Protein AF-0000000085161634 (afdb_homodimer)

InterPro domains:
  IPR000086 NUDIX hydrolase domain [PF00293] (54-162)
  IPR000086 NUDIX hydrolase domain [PS51462] (45-176)
  IPR015797 NUDIX hydrolase-like domain superfamily [SSF55811] (9-183)
  IPR020084 NUDIX hydrolase, conserved site [PS00893] (83-104)

Radius of gyration: 20.68 Å; Cα contacts (8 Å, |Δi|>4): 948; chains: 2; bounding box: 49×58×46 Å

Sequence (376 aa):
MDKASNSNWYEKSRKRLFECSMFSVFEAERYTNKNNPGTFYLIDAPDWAGVIPVVNTPEGRKFVMIEQYRHGTGRRSIEFPGGIIDAGEDPVLAISRELLEETGYAAEMIIPLGSLSPNPAMMTNHFHAFVAEDCHLVQEPHLDEHEDIQVLLVPEDEAINLVGGEEMGHALMTAALFLYSRYLGRCLMDKASNSNWYEKSRKRLFECSMFSVFEAERYTNKNNPGTFYLIDAPDWAGVIPVVNTPEGRKFVMIEQYRHGTGRRSIEFPGGIIDAGEDPVLAISRELLEETGYAAEMIIPLGSLSPNPAMMTNHFHAFVAEDCHLVQEPHLDEHEDIQVLLVPEDEAINLVGGEEMGHALMTAALFLYSRYLGRCL

pLDDT: mean 92.39, std 12.22, range [24.44, 98.88]

Nearest PDB structures (foldseek):
  2yvm-assembly1_A  TM=8.859E-01  e=7.530E-17  Thermus thermophilus HB8
  5c7q-assembly1_B  TM=8.809E-01  e=2.628E-16  Bdellovibrio bacteriovorus HD100
  5c8l-assembly1_B  TM=8.830E-01  e=6.162E-16  Bdellovibrio bacteriovorus HD100
  8wv3-assembly1_A  TM=8.725E-01  e=6.331E-15  Bacillus methanolicus
  1vhz-assembly1_B  TM=8.451E-01  e=5.805E-14  Escherichia coli

Structure (mmCIF, N/CA/C/O backbone):
data_AF-0000000085161634-model_v1
#
loop_
_entity.id
_entity.type
_entity.pdbx_description
1 polymer 'GDP-mannose pyrophosphatase'
#
loop_
_atom_site.group_PDB
_atom_site.id
_atom_site.type_symbol
_atom_site.label_atom_id
_atom_site.label_alt_id
_atom_site.label_comp_id
_atom_site.label_asym_id
_atom_site.label_entity_id
_atom_site.label_seq_id
_atom_site.pdbx_PDB_ins_code
_atom_site.Cartn_x
_atom_site.Cartn_y
_atom_site.Cartn_z
_atom_site.occupancy
_atom_site.B_iso_or_equiv
_atom_site.auth_seq_id
_atom_site.auth_comp_id
_atom_site.auth_asym_id
_atom_site.auth_atom_id
_atom_site.pdbx_PDB_model_num
ATOM 1 N N . MET A 1 1 ? 2.441 22.969 -25 1 24.44 1 MET A N 1
ATOM 2 C CA . MET A 1 1 ? 3.012 23 -23.656 1 24.44 1 MET A CA 1
ATOM 3 C C . MET A 1 1 ? 2.289 22.016 -22.734 1 24.44 1 MET A C 1
ATOM 5 O O . MET A 1 1 ? 1.068 22.094 -22.594 1 24.44 1 MET A O 1
ATOM 9 N N . ASP A 1 2 ? 2.725 20.688 -22.484 1 28.84 2 ASP A N 1
ATOM 10 C CA . ASP A 1 2 ? 2.053 19.5 -21.969 1 28.84 2 ASP A CA 1
ATOM 11 C C . ASP A 1 2 ? 1.369 19.797 -20.625 1 28.84 2 ASP A C 1
ATOM 13 O O . ASP A 1 2 ? 1.995 20.312 -19.703 1 28.84 2 ASP A O 1
ATOM 17 N N . LYS A 1 3 ? 0.117 19.938 -20.484 1 32.31 3 LYS A N 1
ATOM 18 C CA . LYS A 1 3 ? -0.75 20.328 -19.375 1 32.31 3 LYS A CA 1
ATOM 19 C C . LYS A 1 3 ? -0.387 19.562 -18.109 1 32.31 3 LYS A C 1
ATOM 21 O O . LYS A 1 3 ? -1.162 19.547 -17.141 1 32.31 3 LYS A O 1
ATOM 26 N N . ALA A 1 4 ? 0.322 18.469 -18.156 1 38.91 4 ALA A N 1
ATOM 27 C CA . ALA A 1 4 ? 0.669 17.469 -17.141 1 38.91 4 ALA A CA 1
ATOM 28 C C . ALA A 1 4 ? 1.195 18.141 -15.875 1 38.91 4 ALA A C 1
ATOM 30 O O . ALA A 1 4 ? 0.892 17.719 -14.766 1 38.91 4 ALA A O 1
ATOM 31 N N . SER A 1 5 ? 2.549 18.766 -15.805 1 45.28 5 SER A N 1
ATOM 32 C CA . SER A 1 5 ? 3.383 19.156 -14.672 1 45.28 5 SER A CA 1
ATOM 33 C C . SER A 1 5 ? 2.793 20.359 -13.945 1 45.28 5 SER A C 1
ATOM 35 O O . SER A 1 5 ? 3.389 21.438 -13.938 1 45.28 5 SER A O 1
ATOM 37 N N . ASN A 1 6 ? 1.719 20.531 -13.891 1 49.47 6 ASN A N 1
ATOM 38 C CA . ASN A 1 6 ? 1.412 21.75 -13.133 1 49.47 6 ASN A CA 1
ATOM 39 C C . ASN A 1 6 ? 2.146 21.766 -11.797 1 49.47 6 ASN A C 1
ATOM 41 O O . ASN A 1 6 ? 1.653 22.344 -10.82 1 49.47 6 ASN A O 1
ATOM 45 N N . SER A 1 7 ? 2.848 20.641 -11.43 1 61.38 7 SER A N 1
ATOM 46 C CA . SER A 1 7 ? 3.613 20.812 -10.203 1 61.38 7 SER A CA 1
ATOM 47 C C . SER A 1 7 ? 4.699 21.875 -10.367 1 61.38 7 SER A C 1
ATOM 49 O O . SER A 1 7 ? 5.281 22.016 -11.445 1 61.38 7 SER A O 1
ATOM 51 N N . ASN A 1 8 ? 4.695 22.812 -9.57 1 80.25 8 ASN A N 1
ATOM 52 C CA . ASN A 1 8 ? 5.691 23.875 -9.508 1 80.25 8 ASN A CA 1
ATOM 53 C C . ASN A 1 8 ? 7.082 23.328 -9.195 1 80.25 8 ASN A C 1
ATOM 55 O O . ASN A 1 8 ? 7.969 24.078 -8.789 1 80.25 8 ASN A O 1
ATOM 59 N N . TRP A 1 9 ? 7.242 21.859 -9.336 1 89.75 9 TRP A N 1
ATOM 60 C CA . TRP A 1 9 ? 8.555 21.297 -9.047 1 89.75 9 TRP A CA 1
ATOM 61 C C . TRP A 1 9 ? 9.289 20.938 -10.336 1 89.75 9 TRP A C 1
ATOM 63 O O . TRP A 1 9 ? 8.688 20.422 -11.273 1 89.75 9 TRP A O 1
ATOM 73 N N . TYR A 1 10 ? 10.594 21.125 -10.375 1 92.19 10 TYR A N 1
ATOM 74 C CA . TYR A 1 10 ? 11.484 20.797 -11.484 1 92.19 10 TYR A CA 1
ATOM 75 C C . TYR A 1 10 ? 12.648 19.938 -11.016 1 92.19 10 TYR A C 1
ATOM 77 O O . TYR A 1 10 ? 13.211 20.172 -9.945 1 92.19 10 TYR A O 1
ATOM 85 N N . GLU A 1 11 ? 13.016 18.938 -11.828 1 95.31 11 GLU A N 1
ATOM 86 C CA . GLU A 1 11 ? 14.133 18.062 -11.469 1 95.31 11 GLU A CA 1
ATOM 87 C C . GLU A 1 11 ? 15.445 18.578 -12.055 1 95.31 11 GLU A C 1
ATOM 89 O O . GLU A 1 11 ? 15.555 18.766 -13.266 1 95.31 11 GLU A O 1
ATOM 94 N N . LYS A 1 12 ? 16.391 18.828 -11.234 1 95.81 12 LYS A N 1
ATOM 95 C CA . LYS A 1 12 ? 17.719 19.281 -11.648 1 95.81 12 LYS A CA 1
ATOM 96 C C . LYS A 1 12 ? 18.609 18.109 -12.047 1 95.81 12 LYS A C 1
ATOM 98 O O . LYS A 1 12 ? 19.312 18.188 -13.055 1 95.81 12 LYS A O 1
ATOM 103 N N . SER A 1 13 ? 18.625 17.078 -11.211 1 96.94 13 SER A N 1
ATOM 104 C CA . SER A 1 13 ? 19.438 15.906 -11.461 1 96.94 13 SER A CA 1
ATOM 105 C C . SER A 1 13 ? 18.859 14.672 -10.773 1 96.94 13 SER A C 1
ATOM 107 O O . SER A 1 13 ? 18.047 14.789 -9.867 1 96.94 13 SER A O 1
ATOM 109 N N . ARG A 1 14 ? 19.234 13.539 -11.297 1 97.12 14 ARG A N 1
ATOM 110 C CA . ARG A 1 14 ? 18.891 12.242 -10.719 1 97.12 14 ARG A CA 1
ATOM 111 C C . ARG A 1 14 ? 20.062 11.266 -10.844 1 97.12 14 ARG A C 1
ATOM 113 O O . ARG A 1 14 ? 20.672 11.156 -11.906 1 97.12 14 ARG A O 1
ATOM 120 N N . LYS A 1 15 ? 20.359 10.602 -9.742 1 97.88 15 LYS A N 1
ATOM 121 C CA . LYS A 1 15 ? 21.438 9.625 -9.75 1 97.88 15 LYS A CA 1
ATOM 122 C C . LYS A 1 15 ? 21 8.312 -9.094 1 97.88 15 LYS A C 1
ATOM 124 O O . LYS A 1 15 ? 20.312 8.328 -8.078 1 97.88 15 LYS A O 1
ATOM 129 N N . ARG A 1 16 ? 21.359 7.188 -9.703 1 98.38 16 ARG A N 1
ATOM 130 C CA . ARG A 1 16 ? 21.078 5.887 -9.102 1 98.38 16 ARG A CA 1
ATOM 131 C C . ARG A 1 16 ? 22.016 5.598 -7.945 1 98.38 16 ARG A C 1
ATOM 133 O O . ARG A 1 16 ? 23.234 5.645 -8.102 1 98.38 16 ARG A O 1
ATOM 140 N N . LEU A 1 17 ? 21.5 5.258 -6.746 1 97.94 17 LEU A N 1
ATOM 141 C CA . LEU A 1 17 ? 22.312 5.016 -5.551 1 97.94 17 LEU A CA 1
ATOM 142 C C . LEU A 1 17 ? 22.469 3.518 -5.305 1 97.94 17 LEU A C 1
ATOM 144 O O . LEU A 1 17 ? 23.453 3.09 -4.691 1 97.94 17 LEU A O 1
ATOM 148 N N . PHE A 1 18 ? 21.453 2.764 -5.746 1 97.62 18 PHE A N 1
ATOM 149 C CA . PHE A 1 18 ? 21.406 1.333 -5.469 1 97.62 18 PHE A CA 1
ATOM 150 C C . PHE A 1 18 ? 20.516 0.616 -6.48 1 97.62 18 PHE A C 1
ATOM 152 O O . PHE A 1 18 ? 19.578 1.207 -7.016 1 97.62 18 PHE A O 1
ATOM 159 N N . GLU A 1 19 ? 20.906 -0.677 -6.793 1 97.56 19 GLU A N 1
ATOM 160 C CA . GLU A 1 19 ? 20.078 -1.503 -7.656 1 97.56 19 GLU A CA 1
ATOM 161 C C . GLU A 1 19 ? 20.125 -2.969 -7.238 1 97.56 19 GLU A C 1
ATOM 163 O O . GLU A 1 19 ? 21.188 -3.484 -6.895 1 97.56 19 GLU A O 1
ATOM 168 N N . CYS A 1 20 ? 19.031 -3.582 -7.184 1 96.44 20 CYS A N 1
ATOM 169 C CA . CYS A 1 20 ? 18.906 -5.027 -7.02 1 96.44 20 CYS A CA 1
ATOM 170 C C . CYS A 1 20 ? 17.875 -5.598 -7.977 1 96.44 20 CYS A C 1
ATOM 172 O O . CYS A 1 20 ? 17.391 -4.891 -8.867 1 96.44 20 CYS A O 1
ATOM 174 N N . SER A 1 21 ? 17.578 -6.93 -7.809 1 93.88 21 SER A N 1
ATOM 175 C CA . SER A 1 21 ? 16.688 -7.602 -8.75 1 93.88 21 SER A CA 1
ATOM 176 C C . SER A 1 21 ? 15.258 -7.105 -8.602 1 93.88 21 SER A C 1
ATOM 178 O O . SER A 1 21 ? 14.461 -7.215 -9.531 1 93.88 21 SER A O 1
ATOM 180 N N . MET A 1 22 ? 14.891 -6.406 -7.523 1 96.31 22 MET A N 1
ATOM 181 C CA . MET A 1 22 ? 13.5 -6.09 -7.223 1 96.31 22 MET A CA 1
ATOM 182 C C . MET A 1 22 ? 13.211 -4.613 -7.473 1 96.31 22 MET A C 1
ATOM 184 O O . MET A 1 22 ? 12.086 -4.242 -7.793 1 96.31 22 MET A O 1
ATOM 188 N N . PHE A 1 23 ? 14.297 -3.766 -7.234 1 98.19 23 PHE A N 1
ATOM 189 C CA . PHE A 1 23 ? 14.086 -2.328 -7.348 1 98.19 23 PHE A CA 1
ATOM 190 C C . PHE A 1 23 ? 15.414 -1.586 -7.422 1 98.19 23 PHE A C 1
ATOM 192 O O . PHE A 1 23 ? 16.469 -2.176 -7.207 1 98.19 23 PHE A O 1
ATOM 199 N N . SER A 1 24 ? 15.312 -0.311 -7.773 1 98.62 24 SER A N 1
ATOM 200 C CA . SER A 1 24 ? 16.422 0.634 -7.73 1 98.62 24 SER A CA 1
ATOM 201 C C . SER A 1 24 ? 16.094 1.838 -6.855 1 98.62 24 SER A C 1
ATOM 203 O O . SER A 1 24 ? 14.922 2.203 -6.711 1 98.62 24 SER A O 1
ATOM 205 N N . VAL A 1 25 ? 17.125 2.389 -6.289 1 98.69 25 VAL A N 1
ATOM 206 C CA . VAL A 1 25 ? 16.969 3.605 -5.5 1 98.69 25 VAL A CA 1
ATOM 207 C C . VAL A 1 25 ? 17.688 4.766 -6.195 1 98.69 25 VAL A C 1
ATOM 209 O O . VAL A 1 25 ? 18.844 4.641 -6.594 1 98.69 25 VAL A O 1
ATOM 212 N N . PHE A 1 26 ? 16.953 5.852 -6.324 1 98.62 26 PHE A N 1
ATOM 213 C CA . PHE A 1 26 ? 17.516 7.059 -6.93 1 98.62 26 PHE A CA 1
ATOM 214 C C . PHE A 1 26 ? 17.484 8.219 -5.941 1 98.62 26 PHE A C 1
ATOM 216 O O . PHE A 1 26 ? 16.625 8.273 -5.062 1 98.62 26 PHE A O 1
ATOM 223 N N . GLU A 1 27 ? 18.406 9.086 -6.07 1 98.25 27 GLU A N 1
ATOM 224 C CA . GLU A 1 27 ? 18.391 10.414 -5.465 1 98.25 27 GLU A CA 1
ATOM 225 C C . GLU A 1 27 ? 18.094 11.492 -6.504 1 98.25 27 GLU A C 1
ATOM 227 O O . GLU A 1 27 ? 18.797 11.586 -7.516 1 98.25 27 GLU A O 1
ATOM 232 N N . ALA A 1 28 ? 17.109 12.203 -6.25 1 97.44 28 ALA A N 1
ATOM 233 C CA . ALA A 1 28 ? 16.719 13.281 -7.156 1 97.44 28 ALA A CA 1
ATOM 234 C C . ALA A 1 28 ? 16.859 14.641 -6.492 1 97.44 28 ALA A C 1
ATOM 236 O O . ALA A 1 28 ? 16.406 14.844 -5.359 1 97.44 28 ALA A O 1
ATOM 237 N N . GLU A 1 29 ? 17.547 15.523 -7.16 1 97.19 29 GLU A N 1
ATOM 238 C CA . GLU A 1 29 ? 17.562 16.922 -6.77 1 97.19 29 GLU A CA 1
ATOM 239 C C . GLU A 1 29 ? 16.484 17.719 -7.508 1 97.19 29 GLU A C 1
ATOM 241 O O . GLU A 1 29 ? 16.484 17.766 -8.742 1 97.19 29 GLU A O 1
ATOM 246 N N . ARG A 1 30 ? 15.562 18.297 -6.684 1 95.12 30 ARG A N 1
ATOM 247 C CA . ARG A 1 30 ? 14.453 19.031 -7.289 1 95.12 30 ARG A CA 1
ATOM 248 C C . ARG A 1 30 ? 14.297 20.406 -6.664 1 95.12 30 ARG A C 1
ATOM 250 O O . ARG A 1 30 ? 14.859 20.688 -5.598 1 95.12 30 ARG A O 1
ATOM 257 N N . TYR A 1 31 ? 13.656 21.297 -7.449 1 93.12 31 TYR A N 1
ATOM 258 C CA . TYR A 1 31 ? 13.438 22.656 -6.961 1 93.12 31 TYR A CA 1
ATOM 259 C C . TYR A 1 31 ? 12.125 23.219 -7.48 1 93.12 31 TYR A C 1
ATOM 261 O O . TYR A 1 31 ? 11.531 22.672 -8.414 1 93.12 31 TYR A O 1
ATOM 269 N N . THR A 1 32 ? 11.648 24.266 -6.766 1 90.5 32 THR A N 1
ATOM 270 C CA . THR A 1 32 ? 10.43 24.953 -7.195 1 90.5 32 THR A CA 1
ATOM 271 C C . THR A 1 32 ? 10.766 26.266 -7.91 1 90.5 32 THR A C 1
ATOM 273 O O . THR A 1 32 ? 11.938 26.625 -8.023 1 90.5 32 THR A O 1
ATOM 276 N N . ASN A 1 33 ? 9.711 26.875 -8.461 1 85.12 33 ASN A N 1
ATOM 277 C CA . ASN A 1 33 ? 9.898 28.172 -9.094 1 85.12 33 ASN A CA 1
ATOM 278 C C . ASN A 1 33 ? 10.477 29.188 -8.125 1 85.12 33 ASN A C 1
ATOM 280 O O . ASN A 1 33 ? 11.094 30.172 -8.539 1 85.12 33 ASN A O 1
ATOM 284 N N . LYS A 1 34 ? 10.352 28.906 -6.84 1 82.94 34 LYS A N 1
ATOM 285 C CA . LYS A 1 34 ? 10.906 29.797 -5.816 1 82.94 34 LYS A CA 1
ATOM 286 C C . LYS A 1 34 ? 12.328 29.375 -5.441 1 82.94 34 LYS A C 1
ATOM 288 O O . LYS A 1 34 ? 12.883 29.859 -4.453 1 82.94 34 LYS A O 1
ATOM 293 N N . ASN A 1 35 ? 12.867 28.547 -6.219 1 80.25 35 ASN A N 1
ATOM 294 C CA . ASN A 1 35 ? 14.219 28.031 -6.016 1 80.25 35 ASN A CA 1
ATOM 295 C C . ASN A 1 35 ? 14.391 27.438 -4.617 1 80.25 35 ASN A C 1
ATOM 297 O O . ASN A 1 35 ? 15.32 27.812 -3.896 1 80.25 35 ASN A O 1
ATOM 301 N N . ASN A 1 36 ? 13.578 26.609 -4.164 1 85 36 ASN A N 1
ATOM 302 C CA . ASN A 1 36 ? 13.617 25.828 -2.934 1 85 36 ASN A CA 1
ATOM 303 C C . ASN A 1 36 ? 14.102 24.406 -3.191 1 85 36 ASN A C 1
ATOM 305 O O . ASN A 1 36 ? 13.297 23.484 -3.295 1 85 36 ASN A O 1
ATOM 309 N N . PRO A 1 37 ? 15.469 24.344 -3.227 1 89.94 37 PRO A N 1
ATOM 310 C CA . PRO A 1 37 ? 16 23.016 -3.586 1 89.94 37 PRO A CA 1
ATOM 311 C C . PRO A 1 37 ? 15.766 21.969 -2.502 1 89.94 37 PRO A C 1
ATOM 313 O O . PRO A 1 37 ? 15.672 22.312 -1.319 1 89.94 37 PRO A O 1
ATOM 316 N N . GLY A 1 38 ? 15.562 20.719 -2.975 1 93.38 38 GLY A N 1
ATOM 317 C CA . GLY A 1 38 ? 15.438 19.578 -2.082 1 93.38 38 GLY A CA 1
ATOM 318 C C . GLY A 1 38 ? 15.977 18.281 -2.684 1 93.38 38 GLY A C 1
ATOM 319 O O . GLY A 1 38 ? 16.094 18.172 -3.904 1 93.38 38 GLY A O 1
ATOM 320 N N . THR A 1 39 ? 16.453 17.438 -1.747 1 96.06 39 THR A N 1
ATOM 321 C CA . THR A 1 39 ? 16.875 16.094 -2.129 1 96.06 39 THR A CA 1
ATOM 322 C C . THR A 1 39 ? 15.789 15.078 -1.787 1 96.06 39 THR A C 1
ATOM 324 O O . THR A 1 39 ? 15.289 15.039 -0.661 1 96.06 39 THR A O 1
ATOM 327 N N . PHE A 1 40 ? 15.461 14.305 -2.844 1 96.62 40 PHE A N 1
ATOM 328 C CA . PHE A 1 40 ? 14.406 13.312 -2.658 1 96.62 40 PHE A CA 1
ATOM 329 C C . PHE A 1 40 ? 14.883 11.938 -3.092 1 96.62 40 PHE A C 1
ATOM 331 O O . PHE A 1 40 ? 15.656 11.812 -4.043 1 96.62 40 PHE A O 1
ATOM 338 N N . TYR A 1 41 ? 14.453 10.938 -2.352 1 98.19 41 TYR A N 1
ATOM 339 C CA . TYR A 1 41 ? 14.812 9.555 -2.652 1 98.19 41 TYR A CA 1
ATOM 340 C C . TYR A 1 41 ? 13.633 8.805 -3.252 1 98.19 41 TYR A C 1
ATOM 342 O O . TYR A 1 41 ? 12.523 8.852 -2.717 1 98.19 41 TYR A O 1
ATOM 350 N N . LEU A 1 42 ? 13.867 8.188 -4.367 1 98.44 42 LEU A N 1
ATOM 351 C CA . LEU A 1 42 ? 12.844 7.477 -5.121 1 98.44 42 LEU A CA 1
ATOM 352 C C . LEU A 1 42 ? 13.164 5.984 -5.195 1 98.44 42 LEU A C 1
ATOM 354 O O . LEU A 1 42 ? 14.328 5.602 -5.359 1 98.44 42 LEU A O 1
ATOM 358 N N . ILE A 1 43 ? 12.172 5.211 -5.039 1 98.69 43 ILE A N 1
ATOM 359 C CA . ILE A 1 43 ? 12.258 3.779 -5.301 1 98.69 43 ILE A CA 1
ATOM 360 C C . ILE A 1 43 ? 11.57 3.453 -6.625 1 98.69 43 ILE A C 1
ATOM 362 O O . ILE A 1 43 ? 10.367 3.688 -6.781 1 98.69 43 ILE A O 1
ATOM 366 N N . ASP A 1 44 ? 12.344 2.957 -7.527 1 98.44 44 ASP A N 1
ATOM 367 C CA . ASP A 1 44 ? 11.836 2.543 -8.828 1 98.44 44 ASP A CA 1
ATOM 368 C C . ASP A 1 44 ? 11.727 1.021 -8.922 1 98.44 44 ASP A C 1
ATOM 370 O O . ASP A 1 44 ? 12.719 0.313 -8.719 1 98.44 44 ASP A O 1
ATOM 374 N N . ALA A 1 45 ? 10.609 0.518 -9.148 1 98.31 45 ALA A N 1
ATOM 375 C CA . ALA A 1 45 ? 10.305 -0.905 -9.273 1 98.31 45 ALA A CA 1
ATOM 376 C C . ALA A 1 45 ? 9.43 -1.171 -10.492 1 98.31 45 ALA A C 1
ATOM 378 O O . ALA A 1 45 ? 8.789 -0.256 -11.023 1 98.31 45 ALA A O 1
ATOM 379 N N . PRO A 1 46 ? 9.453 -2.469 -11 1 98.06 46 PRO A N 1
ATOM 380 C CA . PRO A 1 46 ? 8.445 -2.795 -12.016 1 98.06 46 PRO A CA 1
ATOM 381 C C . PRO A 1 46 ? 7.02 -2.65 -11.492 1 98.06 46 PRO A C 1
ATOM 383 O O . PRO A 1 46 ? 6.797 -2.674 -10.281 1 98.06 46 PRO A O 1
ATOM 386 N N . ASP A 1 47 ? 6.129 -2.459 -12.445 1 98.31 47 ASP A N 1
ATOM 387 C CA . ASP A 1 47 ? 4.73 -2.449 -12.023 1 98.31 47 ASP A CA 1
ATOM 388 C C . ASP A 1 47 ? 4.316 -3.803 -11.453 1 98.31 47 ASP A C 1
ATOM 390 O O . ASP A 1 47 ? 4.816 -4.844 -11.883 1 98.31 47 ASP A O 1
ATOM 394 N N . TRP A 1 48 ? 3.467 -3.74 -10.453 1 98.38 48 TRP A N 1
ATOM 395 C CA . TRP A 1 48 ? 2.893 -4.918 -9.812 1 98.38 48 TRP A CA 1
ATOM 396 C C . TRP A 1 48 ? 1.423 -5.078 -10.18 1 98.38 48 TRP A C 1
ATOM 398 O O . TRP A 1 48 ? 0.746 -4.098 -10.5 1 98.38 48 TRP A O 1
ATOM 408 N N . ALA A 1 49 ? 0.966 -6.266 -10.117 1 98.44 49 ALA A N 1
ATOM 409 C CA . ALA A 1 49 ? -0.447 -6.543 -10.367 1 98.44 49 ALA A CA 1
ATOM 410 C C . ALA A 1 49 ? -0.99 -7.555 -9.359 1 98.44 49 ALA A C 1
ATOM 412 O O . ALA A 1 49 ? -0.255 -8.422 -8.883 1 98.44 49 ALA A O 1
ATOM 413 N N . GLY A 1 50 ? -2.191 -7.391 -8.969 1 98.5 50 GLY A N 1
ATOM 414 C CA . GLY A 1 50 ? -2.961 -8.336 -8.172 1 98.5 50 GLY A CA 1
ATOM 415 C C . GLY A 1 50 ? -4.359 -8.57 -8.711 1 98.5 50 GLY A C 1
ATOM 416 O O . GLY A 1 50 ? -4.926 -7.703 -9.383 1 98.5 50 GLY A O 1
ATOM 417 N N . VAL A 1 51 ? -4.914 -9.75 -8.438 1 98.88 51 VAL A N 1
ATOM 418 C CA . VAL A 1 51 ? -6.23 -10.07 -8.969 1 98.88 51 VAL A CA 1
ATOM 419 C C . VAL A 1 51 ? -7.07 -10.773 -7.906 1 98.88 51 VAL A C 1
ATOM 421 O O . VAL A 1 51 ? -6.551 -11.594 -7.145 1 98.88 51 VAL A O 1
ATOM 424 N N . ILE A 1 52 ? -8.281 -10.383 -7.836 1 98.69 52 ILE A N 1
ATOM 425 C CA . ILE A 1 52 ? -9.266 -11.094 -7.027 1 98.69 52 ILE A CA 1
ATOM 426 C C . ILE A 1 52 ? -10.008 -12.117 -7.891 1 98.69 52 ILE A C 1
ATOM 428 O O . ILE A 1 52 ? -10.93 -11.766 -8.625 1 98.69 52 ILE A O 1
ATOM 432 N N . PRO A 1 53 ? -9.57 -13.32 -7.809 1 98.88 53 PRO A N 1
ATOM 433 C CA . PRO A 1 53 ? -10.227 -14.367 -8.594 1 98.88 53 PRO A CA 1
ATOM 434 C C . PRO A 1 53 ? -11.508 -14.883 -7.938 1 98.88 53 PRO A C 1
ATOM 436 O O . PRO A 1 53 ? -11.492 -15.305 -6.777 1 98.88 53 PRO A O 1
ATOM 439 N N . VAL A 1 54 ? -12.555 -14.961 -8.68 1 98.62 54 VAL A N 1
ATOM 440 C CA . VAL A 1 54 ? -13.867 -15.328 -8.148 1 98.62 54 VAL A CA 1
ATOM 441 C C . VAL A 1 54 ? -14.32 -16.641 -8.766 1 98.62 54 VAL A C 1
ATOM 443 O O . VAL A 1 54 ? -14.32 -16.797 -9.992 1 98.62 54 VAL A O 1
ATOM 446 N N . VAL A 1 55 ? -14.594 -17.547 -7.93 1 98.31 55 VAL A N 1
ATOM 447 C CA . VAL A 1 55 ? -15.234 -18.812 -8.305 1 98.31 55 VAL A CA 1
ATOM 448 C C . VAL A 1 55 ? -16.688 -18.812 -7.836 1 98.31 55 VAL A C 1
ATOM 450 O O . VAL A 1 55 ? -16.969 -18.578 -6.656 1 98.31 55 VAL A O 1
ATOM 453 N N . ASN A 1 56 ? -17.609 -19.094 -8.75 1 96.62 56 ASN A N 1
ATOM 454 C CA . ASN A 1 56 ? -19.016 -19.234 -8.375 1 96.62 56 ASN A CA 1
ATOM 455 C C . ASN A 1 56 ? -19.344 -20.672 -7.988 1 96.62 56 ASN A C 1
ATOM 457 O O . ASN A 1 56 ? -19.109 -21.609 -8.766 1 96.62 56 ASN A O 1
ATOM 461 N N . THR A 1 57 ? -19.828 -20.859 -6.777 1 96.5 57 THR A N 1
ATOM 462 C CA . THR A 1 57 ? -20.234 -22.172 -6.285 1 96.5 57 THR A CA 1
ATOM 463 C C . THR A 1 57 ? -21.703 -22.156 -5.879 1 96.5 57 THR A C 1
ATOM 465 O O . THR A 1 57 ? -22.312 -21.094 -5.742 1 96.5 57 THR A O 1
ATOM 468 N N . PRO A 1 58 ? -22.312 -23.375 -5.684 1 95.75 58 PRO A N 1
ATOM 469 C CA . PRO A 1 58 ? -23.688 -23.422 -5.195 1 95.75 58 PRO A CA 1
ATOM 470 C C . PRO A 1 58 ? -23.859 -22.734 -3.844 1 95.75 58 PRO A C 1
ATOM 472 O O . PRO A 1 58 ? -24.953 -22.234 -3.537 1 95.75 58 PRO A O 1
ATOM 475 N N . GLU A 1 59 ? -22.797 -22.625 -3.029 1 95.38 59 GLU A N 1
ATOM 476 C CA . GLU A 1 59 ? -22.844 -22.031 -1.697 1 95.38 59 GLU A CA 1
ATOM 477 C C . GLU A 1 59 ? -22.578 -20.516 -1.755 1 95.38 59 GLU A C 1
ATOM 479 O O . GLU A 1 59 ? -22.719 -19.828 -0.75 1 95.38 59 GLU A O 1
ATOM 484 N N . GLY A 1 60 ? -22.219 -20.016 -2.926 1 95.44 60 GLY A N 1
ATOM 485 C CA . GLY A 1 60 ? -21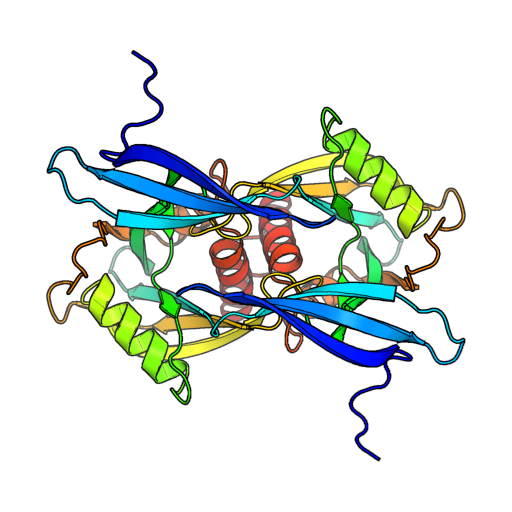.891 -18.609 -3.074 1 95.44 60 GLY A CA 1
ATOM 486 C C . GLY A 1 60 ? -20.547 -18.375 -3.727 1 95.44 60 GLY A C 1
ATOM 487 O O . GLY A 1 60 ? -19.922 -19.312 -4.227 1 95.44 60 GLY A O 1
ATOM 488 N N . ARG A 1 61 ? -20.109 -17.094 -3.74 1 96 61 ARG A N 1
ATOM 489 C CA . ARG A 1 61 ? -18.828 -16.688 -4.328 1 96 61 ARG A CA 1
ATOM 490 C C . ARG A 1 61 ? -17.672 -17.062 -3.412 1 96 61 ARG A C 1
ATOM 492 O O . ARG A 1 61 ? -17.766 -16.891 -2.193 1 96 61 ARG A O 1
ATOM 499 N N . LYS A 1 62 ? -16.688 -17.625 -3.984 1 98.12 62 LYS A N 1
ATOM 500 C CA . LYS A 1 62 ? -15.438 -17.875 -3.283 1 98.12 62 LYS A CA 1
ATOM 501 C C . LYS A 1 62 ? -14.266 -17.219 -4.008 1 98.12 62 LYS A C 1
ATOM 503 O O . LYS A 1 62 ? -14.289 -17.062 -5.23 1 98.12 62 LYS A O 1
ATOM 508 N N . PHE A 1 63 ? -13.312 -16.797 -3.262 1 98.62 63 PHE A N 1
ATOM 509 C CA . PHE A 1 63 ? -12.07 -16.266 -3.826 1 98.62 63 PHE A CA 1
ATOM 510 C C . PHE A 1 63 ? -10.984 -17.344 -3.846 1 98.62 63 PHE A C 1
ATOM 512 O O . PHE A 1 63 ? -10.836 -18.094 -2.887 1 98.62 63 PHE A O 1
ATOM 519 N N . VAL A 1 64 ? -10.234 -17.422 -4.961 1 98.69 64 VAL A N 1
ATOM 520 C CA . VAL A 1 64 ? -8.984 -18.172 -4.977 1 98.69 64 VAL A CA 1
ATOM 521 C C . VAL A 1 64 ? -7.863 -17.328 -4.367 1 98.69 64 VAL A C 1
ATOM 523 O O . VAL A 1 64 ? -7.438 -16.328 -4.957 1 98.69 64 VAL A O 1
ATOM 526 N N . MET A 1 65 ? -7.418 -17.719 -3.209 1 98.06 65 MET A N 1
A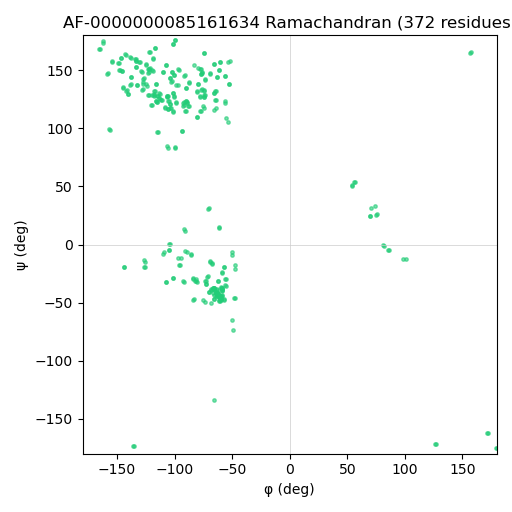TOM 527 C CA . MET A 1 65 ? -6.359 -16.984 -2.514 1 98.06 65 MET A CA 1
ATOM 528 C C . MET A 1 65 ? -5.117 -17.859 -2.35 1 98.06 65 MET A C 1
ATOM 530 O O . MET A 1 65 ? -5.141 -19.047 -2.686 1 98.06 65 MET A O 1
ATOM 534 N N . ILE A 1 66 ? -4.051 -17.203 -1.943 1 96.81 66 ILE A N 1
ATOM 535 C CA . ILE A 1 66 ? -2.814 -17.938 -1.711 1 96.81 66 ILE A CA 1
ATOM 536 C C . ILE A 1 66 ? -2.264 -17.609 -0.327 1 96.81 66 ILE A C 1
ATOM 538 O O . ILE A 1 66 ? -2.523 -16.531 0.206 1 96.81 66 ILE A O 1
ATOM 542 N N . GLU A 1 67 ? -1.608 -18.547 0.269 1 94.62 67 GLU A N 1
ATOM 543 C CA . GLU A 1 67 ? -0.806 -18.344 1.472 1 94.62 67 GLU A CA 1
ATOM 544 C C . GLU A 1 67 ? 0.678 -18.547 1.188 1 94.62 67 GLU A C 1
ATOM 546 O O . GLU A 1 67 ? 1.065 -19.562 0.609 1 94.62 67 GLU A O 1
ATOM 551 N N . GLN A 1 68 ? 1.458 -17.625 1.479 1 92.75 68 GLN A N 1
ATOM 552 C CA . GLN A 1 68 ? 2.893 -17.75 1.248 1 92.75 68 GLN A CA 1
ATOM 553 C C . GLN A 1 68 ? 3.689 -16.969 2.293 1 92.75 68 GLN A C 1
ATOM 555 O O . GLN A 1 68 ? 3.168 -16.047 2.918 1 92.75 68 GLN A O 1
ATOM 560 N N . TYR A 1 69 ? 4.945 -17.406 2.475 1 92.75 69 TYR A N 1
ATOM 561 C CA . TYR A 1 69 ? 5.855 -16.703 3.363 1 92.75 69 TYR A CA 1
ATOM 562 C C . TYR A 1 69 ? 6.348 -15.406 2.717 1 92.75 69 TYR A C 1
ATOM 564 O O . TYR A 1 69 ? 6.758 -15.406 1.555 1 92.75 69 TYR A O 1
ATOM 572 N N . ARG A 1 70 ? 6.297 -14.367 3.455 1 94.5 70 ARG A N 1
ATOM 573 C CA . ARG A 1 70 ? 6.746 -13.07 2.967 1 94.5 70 ARG A CA 1
ATOM 574 C C . ARG A 1 70 ? 7.961 -12.578 3.752 1 94.5 70 ARG A C 1
ATOM 576 O O . ARG A 1 70 ? 7.879 -12.367 4.961 1 94.5 70 ARG A O 1
ATOM 583 N N . HIS A 1 71 ? 8.961 -12.344 3.057 1 95.44 71 HIS A N 1
ATOM 584 C CA . HIS A 1 71 ? 10.25 -12.078 3.689 1 95.44 71 HIS A CA 1
ATOM 585 C C . HIS A 1 71 ? 10.273 -10.695 4.332 1 95.44 71 HIS A C 1
ATOM 587 O O . HIS A 1 71 ? 10.984 -10.477 5.316 1 95.44 71 HIS A O 1
ATOM 593 N N . GLY A 1 72 ? 9.562 -9.758 3.789 1 96.62 72 GLY A N 1
ATOM 594 C CA . GLY A 1 72 ? 9.5 -8.445 4.41 1 96.62 72 GLY A CA 1
ATOM 595 C C . GLY A 1 72 ? 8.969 -8.477 5.832 1 96.62 72 GLY A C 1
ATOM 596 O O . GLY A 1 72 ? 9.547 -7.863 6.727 1 96.62 72 GLY A O 1
ATOM 597 N N . THR A 1 73 ? 7.93 -9.25 6.023 1 95.56 73 THR A N 1
ATOM 598 C CA . THR A 1 73 ? 7.301 -9.297 7.34 1 95.56 73 THR A CA 1
ATOM 599 C C . THR A 1 73 ? 7.828 -10.477 8.148 1 95.56 73 THR A C 1
ATOM 601 O O . THR A 1 73 ? 7.641 -10.531 9.367 1 95.56 73 THR A O 1
ATOM 604 N N . GLY A 1 74 ? 8.43 -11.422 7.496 1 92.75 74 GLY A N 1
ATOM 605 C CA . GLY A 1 74 ? 8.898 -12.633 8.164 1 92.75 74 GLY A CA 1
ATOM 606 C C . GLY A 1 74 ? 7.766 -13.539 8.617 1 92.75 74 GLY A C 1
ATOM 607 O O . GLY A 1 74 ? 7.895 -14.242 9.625 1 92.75 74 GLY A O 1
ATOM 608 N N . ARG A 1 75 ? 6.605 -13.414 7.945 1 91.56 75 ARG A N 1
ATOM 609 C CA . ARG A 1 75 ? 5.434 -14.195 8.312 1 91.56 75 ARG A CA 1
ATOM 610 C C . ARG A 1 75 ? 4.699 -14.703 7.074 1 91.56 75 ARG A C 1
ATOM 612 O O . ARG A 1 75 ? 4.945 -14.219 5.965 1 91.56 75 ARG A O 1
ATOM 619 N N . ARG A 1 76 ? 3.885 -15.711 7.363 1 92.06 76 ARG A N 1
ATOM 620 C CA . ARG A 1 76 ? 2.982 -16.125 6.293 1 92.06 76 ARG A CA 1
ATOM 621 C C . ARG A 1 76 ? 1.861 -15.102 6.102 1 92.06 76 ARG A C 1
ATOM 623 O O . ARG A 1 76 ? 1.372 -14.523 7.07 1 92.06 76 ARG A O 1
ATOM 630 N N . SER A 1 77 ? 1.529 -14.922 4.895 1 92.5 77 SER A N 1
ATOM 631 C CA . SER A 1 77 ? 0.489 -13.977 4.508 1 92.5 77 SER A CA 1
ATOM 632 C C . SER A 1 77 ? -0.553 -14.633 3.611 1 92.5 77 SER A C 1
ATOM 634 O O . SER A 1 77 ? -0.209 -15.414 2.719 1 92.5 77 SER A O 1
ATOM 636 N N . ILE A 1 78 ? -1.79 -14.422 3.906 1 94.12 78 ILE A N 1
ATOM 637 C CA . ILE A 1 78 ? -2.865 -14.797 2.994 1 94.12 78 ILE A CA 1
ATOM 638 C C . ILE A 1 78 ? -3.174 -13.633 2.055 1 94.12 78 ILE A C 1
ATOM 640 O O . ILE A 1 78 ? -3.469 -12.523 2.508 1 94.12 78 ILE A O 1
ATOM 644 N N . GLU A 1 79 ? -3.1 -13.859 0.756 1 95.88 79 GLU A N 1
ATOM 645 C CA . GLU A 1 79 ? -3.137 -12.789 -0.238 1 95.88 79 GLU A CA 1
ATOM 646 C C . GLU A 1 79 ? -3.914 -13.219 -1.479 1 95.88 79 GLU A C 1
ATOM 648 O O . GLU A 1 79 ? -4.23 -14.398 -1.646 1 95.88 79 GLU A O 1
ATOM 653 N N . PHE A 1 80 ? -4.289 -12.219 -2.273 1 98.12 80 PHE A N 1
ATOM 654 C CA . PHE A 1 80 ? -4.688 -12.5 -3.648 1 98.12 80 PHE A CA 1
ATOM 655 C C . PHE A 1 80 ? -3.465 -12.773 -4.52 1 98.12 80 PHE A C 1
ATOM 657 O O . PHE A 1 80 ? -2.387 -12.227 -4.273 1 98.12 80 PHE A O 1
ATOM 664 N N . PRO A 1 81 ? -3.654 -13.664 -5.527 1 98.19 81 PRO A N 1
ATOM 665 C CA . PRO A 1 81 ? -2.527 -13.891 -6.434 1 98.19 81 PRO A CA 1
ATOM 666 C C . PRO A 1 81 ? -2.104 -12.625 -7.18 1 98.19 81 PRO A C 1
ATOM 668 O O . PRO A 1 81 ? -2.932 -11.742 -7.43 1 98.19 81 PRO A O 1
ATOM 671 N N . GLY A 1 82 ? -0.926 -12.508 -7.512 1 97.62 82 GLY A N 1
ATOM 672 C CA . GLY A 1 82 ? -0.354 -11.367 -8.211 1 97.62 82 GLY A CA 1
ATOM 673 C C . GLY A 1 82 ? 1.135 -11.508 -8.461 1 97.62 82 GLY A C 1
ATOM 674 O O . GLY A 1 82 ? 1.717 -12.562 -8.203 1 97.62 82 GLY A O 1
ATOM 675 N N . GLY A 1 83 ? 1.761 -10.445 -9.008 1 97 83 GLY A N 1
ATOM 676 C CA . GLY A 1 83 ? 3.184 -10.453 -9.305 1 97 83 GLY A CA 1
ATOM 677 C C . GLY A 1 83 ? 3.639 -9.25 -10.102 1 97 83 GLY A C 1
ATOM 678 O O . GLY A 1 83 ? 2.979 -8.203 -10.094 1 97 83 GLY A O 1
ATOM 679 N N . ILE A 1 84 ? 4.797 -9.438 -10.664 1 97.5 84 ILE A N 1
ATOM 680 C CA . ILE A 1 84 ? 5.445 -8.359 -11.398 1 97.5 84 ILE A CA 1
ATOM 681 C C . ILE A 1 84 ? 4.973 -8.359 -12.852 1 97.5 84 ILE A C 1
ATOM 683 O O . ILE A 1 84 ? 4.805 -9.422 -13.453 1 97.5 84 ILE A O 1
ATOM 687 N N . ILE A 1 85 ? 4.742 -7.176 -13.359 1 98.19 85 ILE A N 1
ATOM 688 C CA . ILE A 1 85 ? 4.5 -7.004 -14.789 1 98.19 85 ILE A CA 1
ATOM 689 C C . ILE A 1 85 ? 5.832 -6.82 -15.516 1 98.19 85 ILE A C 1
ATOM 691 O O . ILE A 1 85 ? 6.555 -5.855 -15.266 1 98.19 85 ILE A O 1
ATOM 695 N N . ASP A 1 86 ? 6.16 -7.695 -16.422 1 96.81 86 ASP A N 1
ATOM 696 C CA . ASP A 1 86 ? 7.41 -7.594 -17.172 1 96.81 86 ASP A CA 1
ATOM 697 C C . ASP A 1 86 ? 7.406 -6.355 -18.078 1 96.81 86 ASP A C 1
ATOM 699 O O . ASP A 1 86 ? 6.348 -5.879 -18.484 1 96.81 86 ASP A O 1
ATOM 703 N N . ALA A 1 87 ? 8.578 -5.898 -18.375 1 95.5 87 ALA A N 1
ATOM 704 C CA . ALA A 1 87 ? 8.695 -4.723 -19.25 1 95.5 87 ALA A CA 1
ATOM 705 C C . ALA A 1 87 ? 7.988 -4.949 -20.578 1 95.5 87 ALA A C 1
ATOM 707 O O . ALA A 1 87 ? 8.25 -5.938 -21.266 1 95.5 87 ALA A O 1
ATOM 708 N N . GLY A 1 88 ? 7.051 -4.062 -20.891 1 96.25 88 GLY A N 1
ATOM 709 C CA . GLY A 1 88 ? 6.352 -4.125 -22.172 1 96.25 88 GLY A CA 1
ATOM 710 C C . GLY A 1 88 ? 5.164 -5.066 -22.156 1 96.25 88 GLY A C 1
ATOM 711 O O . GLY A 1 88 ? 4.43 -5.168 -23.141 1 96.25 88 GLY A O 1
ATOM 712 N N . GLU A 1 89 ? 4.973 -5.758 -21.078 1 97.12 89 GLU A N 1
ATOM 713 C CA . GLU A 1 89 ? 3.873 -6.715 -20.984 1 97.12 89 GLU A CA 1
ATOM 714 C C . GLU A 1 89 ? 2.553 -6.012 -20.688 1 97.12 89 GLU A C 1
ATOM 716 O O . GLU A 1 89 ? 2.502 -5.086 -19.875 1 97.12 89 GLU A O 1
ATOM 721 N N . ASP A 1 90 ? 1.535 -6.48 -21.391 1 97.38 90 ASP A N 1
ATOM 722 C CA . ASP A 1 90 ? 0.191 -6.02 -21.062 1 97.38 90 ASP A CA 1
ATOM 723 C C . ASP A 1 90 ? -0.209 -6.469 -19.656 1 97.38 90 ASP A C 1
ATOM 725 O O . ASP A 1 90 ? -0.052 -7.641 -19.297 1 97.38 90 ASP A O 1
ATOM 729 N N . PRO A 1 91 ? -0.725 -5.555 -18.875 1 97.56 91 PRO A N 1
ATOM 730 C CA . PRO A 1 91 ? -1.049 -5.895 -17.484 1 97.56 91 PRO A CA 1
ATOM 731 C C . PRO A 1 91 ? -2.045 -7.047 -17.391 1 97.56 91 PRO A C 1
ATOM 733 O O . PRO A 1 91 ? -1.935 -7.879 -16.484 1 97.56 91 PRO A O 1
ATOM 736 N N . VAL A 1 92 ? -2.988 -7.105 -18.266 1 97.94 92 VAL A N 1
ATOM 737 C CA . VAL A 1 92 ? -3.98 -8.18 -18.219 1 97.94 92 VAL A CA 1
ATOM 738 C C . VAL A 1 92 ? -3.307 -9.516 -18.516 1 97.94 92 VAL A C 1
ATOM 740 O O . VAL A 1 92 ? -3.611 -10.523 -17.875 1 97.94 92 VAL A O 1
ATOM 743 N N . LEU A 1 93 ? -2.426 -9.531 -19.484 1 97.69 93 LEU A N 1
ATOM 744 C CA . LEU A 1 93 ? -1.686 -10.75 -19.797 1 97.69 93 LEU A CA 1
ATOM 745 C C . LEU A 1 93 ? -0.802 -11.156 -18.625 1 97.69 93 LEU A C 1
ATOM 747 O O . LEU A 1 93 ? -0.71 -12.344 -18.297 1 97.69 93 LEU A O 1
ATOM 751 N N . ALA A 1 94 ? -0.164 -10.172 -18.016 1 98.06 94 ALA A N 1
ATOM 752 C CA . ALA A 1 94 ? 0.703 -10.438 -16.875 1 98.06 94 ALA A CA 1
ATOM 753 C C . ALA A 1 94 ? -0.076 -11.094 -15.734 1 98.06 94 ALA A C 1
ATOM 755 O O . ALA A 1 94 ? 0.359 -12.109 -15.188 1 98.06 94 ALA A O 1
ATOM 756 N N . ILE A 1 95 ? -1.262 -10.531 -15.43 1 98.31 95 ILE A N 1
ATOM 757 C CA . ILE A 1 95 ? -2.006 -11.016 -14.273 1 98.31 95 ILE A CA 1
ATOM 758 C C . ILE A 1 95 ? -2.607 -12.383 -14.586 1 98.31 95 ILE A C 1
ATOM 760 O O . ILE A 1 95 ? -2.699 -13.242 -13.703 1 98.31 95 ILE A O 1
ATOM 764 N N . SER A 1 96 ? -2.994 -12.578 -15.852 1 98.19 96 SER A N 1
ATOM 765 C CA . SER A 1 96 ? -3.467 -13.898 -16.266 1 98.19 96 SER A CA 1
ATOM 766 C C . SER A 1 96 ? -2.383 -14.953 -16.094 1 98.19 96 SER A C 1
ATOM 768 O O . SER A 1 96 ? -2.643 -16.047 -15.57 1 98.19 96 SER A O 1
ATOM 770 N N . ARG A 1 97 ? -1.229 -14.617 -16.516 1 97.31 97 ARG A N 1
ATOM 771 C CA . ARG A 1 97 ? -0.089 -15.523 -16.375 1 97.31 97 ARG A CA 1
ATOM 772 C C . ARG A 1 97 ? 0.194 -15.82 -14.906 1 97.31 97 ARG A C 1
ATOM 774 O O . ARG A 1 97 ? 0.354 -16.984 -14.523 1 97.31 97 ARG A O 1
ATOM 781 N N . GLU A 1 98 ? 0.252 -14.797 -14.078 1 97.75 98 GLU A N 1
ATOM 782 C CA . GLU A 1 98 ? 0.535 -14.953 -12.656 1 97.75 98 GLU A CA 1
ATOM 783 C C . GLU A 1 98 ? -0.542 -15.789 -11.969 1 97.75 98 GLU A C 1
ATOM 785 O O . GLU A 1 98 ? -0.236 -16.641 -11.125 1 97.75 98 GLU A O 1
ATOM 790 N N . LEU A 1 99 ? -1.812 -15.516 -12.289 1 98.56 99 LEU A N 1
ATOM 791 C CA . LEU A 1 99 ? -2.918 -16.297 -11.734 1 98.56 99 LEU A CA 1
ATOM 792 C C . LEU A 1 99 ? -2.754 -17.781 -12.047 1 98.56 99 LEU A C 1
ATOM 794 O O . LEU A 1 99 ? -2.84 -18.609 -11.148 1 98.56 99 LEU A O 1
ATOM 798 N N . LEU A 1 100 ? -2.461 -18.031 -13.273 1 98.19 100 LEU A N 1
ATOM 799 C CA . LEU A 1 100 ? -2.309 -19.422 -13.719 1 98.19 100 LEU A CA 1
ATOM 800 C C . LEU A 1 100 ? -1.106 -20.078 -13.055 1 98.19 100 LEU A C 1
ATOM 802 O O . LEU A 1 100 ? -1.211 -21.188 -12.539 1 98.19 100 LEU A O 1
ATOM 806 N N . GLU A 1 101 ? 0.006 -19.438 -13.031 1 97.38 101 GLU A N 1
ATOM 807 C CA . GLU A 1 101 ? 1.245 -19.984 -12.477 1 97.38 101 GLU A CA 1
ATOM 808 C C . GLU A 1 101 ? 1.111 -20.266 -10.984 1 97.38 101 GLU A C 1
ATOM 810 O O . GLU A 1 101 ? 1.521 -21.328 -10.508 1 97.38 101 GLU A O 1
ATOM 815 N N . GLU A 1 102 ? 0.493 -19.328 -10.273 1 97.75 102 GLU A N 1
ATOM 816 C CA . GLU A 1 102 ? 0.482 -19.422 -8.82 1 97.75 102 GLU A CA 1
ATOM 817 C C . GLU A 1 102 ? -0.647 -20.328 -8.328 1 97.75 102 GLU A C 1
ATOM 819 O O . GLU A 1 102 ? -0.544 -20.922 -7.258 1 97.75 102 GLU A O 1
ATOM 824 N N . THR A 1 103 ? -1.769 -20.422 -9.062 1 98.5 103 THR A N 1
ATOM 825 C CA . THR A 1 103 ? -2.951 -21.047 -8.477 1 98.5 103 THR A CA 1
ATOM 826 C C . THR A 1 103 ? -3.467 -22.172 -9.367 1 98.5 103 THR A C 1
ATOM 828 O O . THR A 1 103 ? -4.25 -23.016 -8.922 1 98.5 103 THR A O 1
ATOM 831 N N . GLY A 1 104 ? -3.082 -22.188 -10.664 1 98.5 104 GLY A N 1
ATOM 832 C CA . GLY A 1 104 ? -3.615 -23.156 -11.617 1 98.5 104 GLY A CA 1
ATOM 833 C C . GLY A 1 104 ? -4.969 -22.75 -12.172 1 98.5 104 GLY A C 1
ATOM 834 O O . GLY A 1 104 ? -5.523 -23.453 -13.031 1 98.5 104 GLY A O 1
ATOM 835 N N . TYR A 1 105 ? -5.52 -21.625 -11.75 1 98.69 105 TYR A N 1
ATOM 836 C CA . TYR A 1 105 ? -6.832 -21.172 -12.195 1 98.69 105 TYR A CA 1
ATOM 837 C C . TYR A 1 105 ? -6.707 -20.281 -13.422 1 98.69 105 TYR A C 1
ATOM 839 O O . TYR A 1 105 ? -5.746 -19.516 -13.547 1 98.69 105 TYR A O 1
ATOM 847 N N . ALA A 1 106 ? -7.648 -20.359 -14.289 1 98.38 106 ALA A N 1
ATOM 848 C CA . ALA A 1 106 ? -7.891 -19.406 -15.367 1 98.38 106 ALA A CA 1
ATOM 849 C C . ALA A 1 106 ? -9.266 -18.75 -15.234 1 98.38 106 ALA A C 1
ATOM 851 O O . ALA A 1 106 ? -10.109 -19.219 -14.469 1 98.38 106 ALA A O 1
ATOM 852 N N . ALA A 1 107 ? -9.414 -17.641 -15.883 1 97.62 107 ALA A N 1
ATOM 853 C CA . ALA A 1 107 ? -10.68 -16.906 -15.781 1 97.62 107 ALA A CA 1
ATOM 854 C C . ALA A 1 107 ? -11.281 -16.656 -17.156 1 97.62 107 ALA A C 1
ATOM 856 O O . ALA A 1 107 ? -10.555 -16.578 -18.156 1 97.62 107 ALA A O 1
ATOM 857 N N . GLU A 1 108 ? -12.562 -16.5 -17.219 1 93.62 108 GLU A N 1
ATOM 858 C CA . GLU A 1 108 ? -13.242 -16.141 -18.469 1 93.62 108 GLU A CA 1
ATOM 859 C C . GLU A 1 108 ? -13.156 -14.648 -18.734 1 93.62 108 GLU A C 1
ATOM 861 O O . GLU A 1 108 ? -13.156 -14.219 -19.891 1 93.62 108 GLU A O 1
ATOM 866 N N . MET A 1 109 ? -13.133 -13.945 -17.656 1 97.5 109 MET A N 1
ATOM 867 C CA . MET A 1 109 ? -13.117 -12.492 -17.75 1 97.5 109 MET A CA 1
ATOM 868 C C . MET A 1 109 ? -12.188 -11.891 -16.688 1 97.5 109 MET A C 1
ATOM 870 O O . MET A 1 109 ? -12.266 -12.25 -15.516 1 97.5 109 MET A O 1
ATOM 874 N N . ILE A 1 110 ? -11.328 -11.047 -17.141 1 98.5 110 ILE A N 1
ATOM 875 C CA . ILE A 1 110 ? -10.477 -10.273 -16.25 1 98.5 110 ILE A CA 1
ATOM 876 C C . ILE A 1 110 ? -10.727 -8.781 -16.453 1 98.5 110 ILE A C 1
ATOM 878 O O . ILE A 1 110 ? -10.578 -8.266 -17.562 1 98.5 110 ILE A O 1
ATOM 882 N N . ILE A 1 111 ? -11.148 -8.102 -15.406 1 98.31 111 ILE A N 1
ATOM 883 C CA . ILE A 1 111 ? -11.586 -6.707 -15.477 1 98.31 111 ILE A CA 1
ATOM 884 C C . ILE A 1 111 ? -10.68 -5.836 -14.609 1 98.31 111 ILE A C 1
ATOM 886 O O . ILE A 1 111 ? -10.438 -6.152 -13.438 1 98.31 111 ILE A O 1
ATOM 890 N N . PRO A 1 112 ? -10.141 -4.758 -15.203 1 97.31 112 PRO A N 1
ATOM 891 C CA . PRO A 1 112 ? -9.375 -3.832 -14.367 1 97.31 112 PRO A CA 1
ATOM 892 C C . PRO A 1 112 ? -10.234 -3.123 -13.328 1 97.31 112 PRO A C 1
ATOM 894 O O . PRO A 1 112 ? -11.328 -2.646 -13.641 1 97.31 112 PRO A O 1
ATOM 897 N N . LEU A 1 113 ? -9.773 -3.141 -12.102 1 96.31 113 LEU A N 1
ATOM 898 C CA . LEU A 1 113 ? -10.461 -2.424 -11.031 1 96.31 113 LEU A CA 1
ATOM 899 C C . LEU A 1 113 ? -9.891 -1.018 -10.867 1 96.31 113 LEU A C 1
ATOM 901 O O . LEU A 1 113 ? -10.602 -0.106 -10.43 1 96.31 113 LEU A O 1
ATOM 905 N N . GLY A 1 114 ? -8.602 -0.833 -11.141 1 95.88 114 GLY A N 1
ATOM 906 C CA . GLY A 1 114 ? -7.91 0.436 -10.992 1 95.88 114 GLY A CA 1
ATOM 907 C C . GLY A 1 114 ? -6.41 0.281 -10.812 1 95.88 114 GLY A C 1
ATOM 908 O O . GLY A 1 114 ? -5.914 -0.835 -10.648 1 95.88 114 GLY A O 1
ATOM 909 N N . SER A 1 115 ? -5.688 1.373 -10.977 1 96.69 115 SER A N 1
ATOM 910 C CA . SER A 1 115 ? -4.25 1.461 -10.758 1 96.69 115 SER A CA 1
ATOM 911 C C . SER A 1 115 ? -3.918 2.457 -9.648 1 96.69 115 SER A C 1
ATOM 913 O O . SER A 1 115 ? -4.43 3.578 -9.641 1 96.69 115 SER A O 1
ATOM 915 N N . LEU A 1 116 ? -3.121 2 -8.719 1 97.44 116 LEU A N 1
ATOM 916 C CA . LEU A 1 116 ? -2.744 2.814 -7.566 1 97.44 116 LEU A CA 1
ATOM 917 C C . LEU A 1 116 ? -1.229 2.969 -7.484 1 97.44 116 LEU A C 1
ATOM 919 O O . LEU A 1 116 ? -0.486 2.129 -8 1 97.44 116 LEU A O 1
ATOM 923 N N . SER A 1 117 ? -0.808 4.078 -6.914 1 97.56 117 SER A N 1
ATOM 924 C CA . SER A 1 117 ? 0.568 4.137 -6.43 1 97.56 117 SER A CA 1
ATOM 925 C C . SER A 1 117 ? 0.718 3.406 -5.102 1 97.56 117 SER A C 1
ATOM 927 O O . SER A 1 117 ? -0.013 3.686 -4.148 1 97.56 117 SER A O 1
ATOM 929 N N . PRO A 1 118 ? 1.7 2.445 -5.023 1 98.19 118 PRO A N 1
ATOM 930 C CA . PRO A 1 118 ? 1.906 1.81 -3.721 1 98.19 118 PRO A CA 1
ATOM 931 C C . PRO A 1 118 ? 2.268 2.811 -2.627 1 98.19 118 PRO A C 1
ATOM 933 O O . PRO A 1 118 ? 1.827 2.666 -1.483 1 98.19 118 PRO A O 1
ATOM 936 N N . ASN A 1 119 ? 3.062 3.777 -2.945 1 98 119 ASN A N 1
ATOM 937 C CA . ASN A 1 119 ? 3.471 4.883 -2.084 1 98 119 ASN A CA 1
ATOM 938 C C . ASN A 1 119 ? 3.908 6.094 -2.9 1 98 119 ASN A C 1
ATOM 940 O O . ASN A 1 119 ? 5.059 6.176 -3.33 1 98 119 ASN A O 1
ATOM 944 N N . PRO A 1 120 ? 3.023 7.051 -3.057 1 96.69 120 PRO A N 1
ATOM 945 C CA . PRO A 1 120 ? 3.324 8.156 -3.965 1 96.69 120 PRO A CA 1
ATOM 946 C C . PRO A 1 120 ? 4.465 9.039 -3.461 1 96.69 120 PRO A C 1
ATOM 948 O O . PRO A 1 120 ? 4.992 9.859 -4.215 1 96.69 120 PRO A O 1
ATOM 951 N N . ALA A 1 121 ? 4.805 8.922 -2.197 1 96.5 121 ALA A N 1
ATOM 952 C CA . ALA A 1 121 ? 5.883 9.75 -1.656 1 96.5 121 ALA A CA 1
ATOM 953 C C . ALA A 1 121 ? 7.238 9.297 -2.189 1 96.5 121 ALA A C 1
ATOM 955 O O . ALA A 1 121 ? 8.156 10.109 -2.34 1 96.5 121 ALA A O 1
ATOM 956 N N . MET A 1 122 ? 7.328 7.992 -2.531 1 97.88 122 MET A N 1
ATOM 957 C CA . MET A 1 122 ? 8.695 7.543 -2.768 1 97.88 122 MET A CA 1
ATOM 958 C C . MET A 1 122 ? 8.75 6.52 -3.895 1 97.88 122 MET A C 1
ATOM 960 O O . MET A 1 122 ? 9.82 6.211 -4.41 1 97.88 122 MET A O 1
ATOM 964 N N . MET A 1 123 ? 7.688 5.91 -4.23 1 9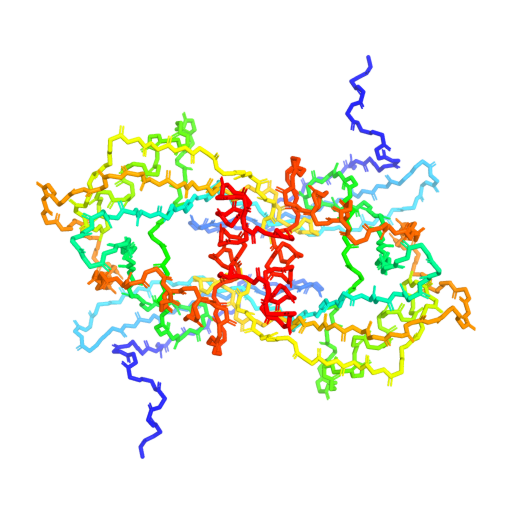8.19 123 MET A N 1
ATOM 965 C CA . MET A 1 123 ? 7.711 4.879 -5.266 1 98.19 123 MET A CA 1
ATOM 966 C C . MET A 1 123 ? 7.207 5.43 -6.598 1 98.19 123 MET A C 1
ATOM 968 O O . MET A 1 123 ? 6.262 6.215 -6.629 1 98.19 123 MET A O 1
ATOM 972 N N . THR A 1 124 ? 7.793 4.934 -7.695 1 97.94 124 THR A N 1
ATOM 973 C CA . THR A 1 124 ? 7.484 5.484 -9.008 1 97.94 124 THR A CA 1
ATOM 974 C C . THR A 1 124 ? 6.578 4.539 -9.789 1 97.94 124 THR A C 1
ATOM 976 O O . THR A 1 124 ? 6.117 4.871 -10.883 1 97.94 124 THR A O 1
ATOM 979 N N . ASN A 1 125 ? 6.277 3.371 -9.266 1 97.75 125 ASN A N 1
ATOM 980 C CA . ASN A 1 125 ? 5.578 2.344 -10.023 1 97.75 125 ASN A CA 1
ATOM 981 C C . ASN A 1 125 ? 4.09 2.314 -9.688 1 97.75 125 ASN A C 1
ATOM 983 O O . ASN A 1 125 ? 3.623 3.084 -8.844 1 97.75 125 ASN A O 1
ATOM 987 N N . HIS A 1 126 ? 3.371 1.458 -10.414 1 97.62 126 HIS A N 1
ATOM 988 C CA . HIS A 1 126 ? 1.941 1.247 -10.211 1 97.62 126 HIS A CA 1
ATOM 989 C C . HIS A 1 126 ? 1.666 -0.128 -9.617 1 97.62 126 HIS A C 1
ATOM 991 O O . HIS A 1 126 ? 2.439 -1.065 -9.82 1 97.62 126 HIS A O 1
ATOM 997 N N . PHE A 1 127 ? 0.657 -0.188 -8.852 1 98.12 127 PHE A N 1
ATOM 998 C CA . PHE A 1 127 ? -0.032 -1.437 -8.539 1 98.12 127 PHE A CA 1
ATOM 999 C C . PHE A 1 127 ? -1.362 -1.516 -9.281 1 98.12 127 PHE A C 1
ATOM 1001 O O . PHE A 1 127 ? -2.275 -0.731 -9.016 1 98.12 127 PHE A O 1
ATOM 1008 N N . HIS A 1 128 ? -1.494 -2.479 -10.148 1 98.06 128 HIS A N 1
ATOM 1009 C CA . HIS A 1 128 ? -2.721 -2.674 -10.914 1 98.06 128 HIS A CA 1
ATOM 1010 C C . HIS A 1 128 ? -3.588 -3.764 -10.297 1 98.06 128 HIS A C 1
ATOM 1012 O O . HIS A 1 128 ? -3.152 -4.91 -10.164 1 98.06 128 HIS A O 1
ATOM 1018 N N . ALA A 1 129 ? -4.805 -3.408 -9.945 1 98.06 129 ALA A N 1
ATOM 1019 C CA . ALA A 1 129 ? -5.738 -4.355 -9.344 1 98.06 129 ALA A CA 1
ATOM 1020 C C . ALA A 1 129 ? -6.773 -4.832 -10.359 1 98.06 129 ALA A C 1
ATOM 1022 O O . ALA A 1 129 ? -7.277 -4.043 -11.156 1 98.06 129 ALA A O 1
ATOM 1023 N N . PHE A 1 130 ? -7.094 -6.137 -10.281 1 98.75 130 PHE A N 1
ATOM 1024 C CA . PHE A 1 130 ? -8.062 -6.738 -11.195 1 98.75 130 PHE A CA 1
ATOM 1025 C C . PHE A 1 130 ? -9.039 -7.625 -10.43 1 98.75 130 PHE A C 1
ATOM 1027 O O . PHE A 1 130 ? -8.766 -8.031 -9.297 1 98.75 130 PHE A O 1
ATOM 1034 N N . VAL A 1 131 ? -10.133 -7.863 -11.031 1 98.56 131 VAL A N 1
ATOM 1035 C CA . VAL A 1 131 ? -11.016 -8.961 -10.648 1 98.56 131 VAL A CA 1
ATOM 1036 C C . VAL A 1 131 ? -11.133 -9.953 -11.805 1 98.56 131 VAL A C 1
ATOM 1038 O O . VAL A 1 131 ? -11.203 -9.555 -12.969 1 98.56 131 VAL A O 1
ATOM 1041 N N . ALA A 1 132 ? -10.977 -11.188 -11.492 1 98.88 132 ALA A N 1
ATOM 1042 C CA . ALA A 1 132 ? -11.18 -12.266 -12.461 1 98.88 132 ALA A CA 1
ATOM 1043 C C . ALA A 1 132 ? -12.461 -13.039 -12.156 1 98.88 132 ALA A C 1
ATOM 1045 O O . ALA A 1 132 ? -12.539 -13.742 -11.148 1 98.88 132 ALA A O 1
ATOM 1046 N N . GLU A 1 133 ? -13.391 -13.016 -13.062 1 98.38 133 GLU A N 1
ATOM 1047 C CA . GLU A 1 133 ? -14.688 -13.656 -12.859 1 98.38 133 GLU A CA 1
ATOM 1048 C C . GLU A 1 133 ? -14.719 -15.055 -13.477 1 98.38 133 GLU A C 1
ATOM 1050 O O . GLU A 1 133 ? -14.055 -15.305 -14.492 1 98.38 133 GLU A O 1
ATOM 1055 N N . ASP A 1 134 ? -15.5 -15.898 -12.883 1 97.56 134 ASP A N 1
ATOM 1056 C CA . ASP A 1 134 ? -15.758 -17.234 -13.383 1 97.56 134 ASP A CA 1
ATOM 1057 C C . ASP A 1 134 ? -14.453 -18.016 -13.555 1 97.56 134 ASP A C 1
ATOM 1059 O O . ASP A 1 134 ? -14.188 -18.562 -14.633 1 97.56 134 ASP A O 1
ATOM 1063 N N . CYS A 1 135 ? -13.727 -18.062 -12.516 1 98.69 135 CYS A N 1
ATOM 1064 C CA . CYS A 1 135 ? -12.461 -18.797 -12.516 1 98.69 135 CYS A CA 1
ATOM 1065 C C . CYS A 1 135 ? -12.695 -20.297 -12.406 1 98.69 135 CYS A C 1
ATOM 1067 O O . CYS A 1 135 ? -13.672 -20.734 -11.789 1 98.69 135 CYS A O 1
ATOM 1069 N N . HIS A 1 136 ? -11.828 -21.047 -13.039 1 98.06 136 HIS A N 1
ATOM 1070 C CA . HIS A 1 136 ? -11.852 -22.5 -12.961 1 98.06 136 HIS A CA 1
ATOM 1071 C C . HIS A 1 136 ? -10.438 -23.078 -13 1 98.06 136 HIS A C 1
ATOM 1073 O O . HIS A 1 136 ? -9.555 -22.516 -13.656 1 98.06 136 HIS A O 1
ATOM 1079 N N . LEU A 1 137 ? -10.312 -24.188 -12.336 1 97.94 137 LEU A N 1
ATOM 1080 C CA . LEU A 1 137 ? -9.008 -24.844 -12.281 1 97.94 137 LEU A CA 1
ATOM 1081 C C . LEU A 1 137 ? -8.68 -25.516 -13.609 1 97.94 137 LEU A C 1
ATOM 1083 O O . LEU A 1 137 ? -9.492 -26.266 -14.141 1 97.94 137 LEU A O 1
ATOM 1087 N N . VAL A 1 138 ? -7.496 -25.219 -14.141 1 97.81 138 VAL A N 1
ATOM 1088 C CA . VAL A 1 138 ? -7.207 -25.766 -15.453 1 97.81 138 VAL A CA 1
ATOM 1089 C C . VAL A 1 138 ? -5.887 -26.531 -15.414 1 97.81 138 VAL A C 1
ATOM 1091 O O . VAL A 1 138 ? -5.582 -27.297 -16.328 1 97.81 138 VAL A O 1
ATOM 1094 N N . GLN A 1 139 ? -5.059 -26.391 -14.422 1 97.5 139 GLN A N 1
ATOM 1095 C CA . GLN A 1 139 ? -3.793 -27.094 -14.242 1 97.5 139 GLN A CA 1
ATOM 1096 C C . GLN A 1 139 ? -3.326 -27.016 -12.789 1 97.5 139 GLN A C 1
ATOM 1098 O O . GLN A 1 139 ? -3.986 -26.391 -11.953 1 97.5 139 GLN A O 1
ATOM 1103 N N . GLU A 1 140 ? -2.283 -27.688 -12.508 1 95.75 140 GLU A N 1
ATOM 1104 C CA . GLU A 1 140 ? -1.622 -27.516 -11.219 1 95.75 140 GLU A CA 1
ATOM 1105 C C . GLU A 1 140 ? -0.782 -26.234 -11.203 1 95.75 140 GLU A C 1
ATOM 1107 O O . GLU A 1 140 ? -0.312 -25.781 -12.25 1 95.75 140 GLU A O 1
ATOM 1112 N N . PRO A 1 141 ? -0.651 -25.672 -9.984 1 95.62 141 PRO A N 1
ATOM 1113 C CA . PRO A 1 141 ? 0.25 -24.531 -9.898 1 95.62 141 PRO A CA 1
ATOM 1114 C C . PRO A 1 141 ? 1.657 -24.844 -10.398 1 95.62 141 PRO A C 1
ATOM 1116 O O . PRO A 1 141 ? 2.119 -25.984 -10.281 1 95.62 141 PRO A O 1
ATOM 1119 N N . HIS A 1 142 ? 2.27 -23.922 -10.992 1 92.69 142 HIS A N 1
ATOM 1120 C CA . HIS A 1 142 ? 3.668 -23.969 -11.398 1 92.69 142 HIS A CA 1
ATOM 1121 C C . HIS A 1 142 ? 4.5 -22.938 -10.648 1 92.69 142 HIS A C 1
ATOM 1123 O O . HIS A 1 142 ? 4.59 -21.781 -11.062 1 92.69 142 HIS A O 1
ATOM 1129 N N . LEU A 1 143 ? 5.145 -23.375 -9.602 1 88.62 143 LEU A N 1
ATOM 1130 C CA . LEU A 1 143 ? 5.816 -22.469 -8.672 1 88.62 143 LEU A CA 1
ATOM 1131 C C . LEU A 1 143 ? 7.32 -22.469 -8.922 1 88.62 143 LEU A C 1
ATOM 1133 O O . LEU A 1 143 ? 7.891 -23.469 -9.328 1 88.62 143 LEU A O 1
ATOM 1137 N N . ASP A 1 144 ? 7.871 -21.328 -8.664 1 81.31 144 ASP A N 1
ATOM 1138 C CA . ASP A 1 144 ? 9.328 -21.234 -8.688 1 81.31 144 ASP A CA 1
ATOM 1139 C C . ASP A 1 144 ? 9.938 -21.891 -7.449 1 81.31 144 ASP A C 1
ATOM 1141 O O . ASP A 1 144 ? 9.227 -22.188 -6.484 1 81.31 144 ASP A O 1
ATOM 1145 N N . GLU A 1 145 ? 11.195 -22.156 -7.477 1 78.56 145 GLU A N 1
ATOM 1146 C CA . GLU A 1 145 ? 11.914 -22.875 -6.434 1 78.56 145 GLU A CA 1
ATOM 1147 C C . GLU A 1 145 ? 11.734 -22.203 -5.074 1 78.56 145 GLU A C 1
ATOM 1149 O O . GLU A 1 145 ? 11.766 -22.875 -4.039 1 78.56 145 GLU A O 1
ATOM 1154 N N . HIS A 1 146 ? 11.555 -20.969 -5.047 1 79.06 146 HIS A N 1
ATOM 1155 C CA . HIS A 1 146 ? 11.539 -20.281 -3.76 1 79.06 146 HIS A CA 1
ATOM 1156 C C . HIS A 1 146 ? 10.117 -19.906 -3.359 1 79.06 146 HIS A C 1
ATOM 1158 O O . HIS A 1 146 ? 9.898 -19.359 -2.275 1 79.06 146 HIS A O 1
ATOM 1164 N N . GLU A 1 147 ? 9.227 -20.281 -4.219 1 80.5 147 GLU A N 1
ATOM 1165 C CA . GLU A 1 147 ? 7.836 -19.969 -3.9 1 80.5 147 GLU A CA 1
ATOM 1166 C C . GLU A 1 147 ? 7.18 -21.109 -3.117 1 80.5 147 GLU A C 1
ATOM 1168 O O . GLU A 1 147 ? 7.199 -22.266 -3.555 1 80.5 147 GLU A O 1
ATOM 1173 N N . ASP A 1 148 ? 6.82 -20.906 -1.946 1 82.94 148 ASP A N 1
ATOM 1174 C CA . ASP A 1 148 ? 6.012 -21.812 -1.122 1 82.94 148 ASP A CA 1
ATOM 1175 C C . ASP A 1 148 ? 4.59 -21.266 -0.968 1 82.94 148 ASP A C 1
ATOM 1177 O O . ASP A 1 148 ? 4.277 -20.594 0.014 1 82.94 148 ASP A O 1
ATOM 1181 N N . ILE A 1 149 ? 3.832 -21.594 -1.966 1 92.31 149 ILE A N 1
ATOM 1182 C CA . ILE A 1 149 ? 2.486 -21.047 -2.053 1 92.31 149 ILE A CA 1
ATOM 1183 C C . ILE A 1 149 ? 1.454 -22.141 -1.839 1 92.31 149 ILE A C 1
ATOM 1185 O O . ILE A 1 149 ? 1.539 -23.203 -2.457 1 92.31 149 ILE A O 1
ATOM 1189 N N . GLN A 1 150 ? 0.6 -21.984 -0.937 1 95.31 150 GLN A N 1
ATOM 1190 C CA . GLN A 1 150 ? -0.591 -22.812 -0.77 1 95.31 150 GLN A CA 1
ATOM 1191 C C . GLN A 1 150 ? -1.83 -22.109 -1.315 1 95.31 150 GLN A C 1
ATOM 1193 O O . GLN A 1 150 ? -2.08 -20.953 -0.995 1 95.31 150 GLN A O 1
ATOM 1198 N N . VAL A 1 151 ? -2.6 -22.844 -2.148 1 97.94 151 VAL A N 1
ATOM 1199 C CA . VAL A 1 151 ? -3.803 -22.266 -2.732 1 97.94 151 VAL A CA 1
ATOM 1200 C C . VAL A 1 151 ? -5 -22.531 -1.819 1 97.94 151 VAL A C 1
ATOM 1202 O O . VAL A 1 151 ? -5.16 -23.641 -1.303 1 97.94 151 VAL A O 1
ATOM 1205 N N . LEU A 1 152 ? -5.805 -21.516 -1.583 1 97.12 152 LEU A N 1
ATOM 1206 C CA . LEU A 1 152 ? -6.992 -21.594 -0.737 1 97.12 152 LEU A CA 1
ATOM 1207 C C . LEU A 1 152 ? -8.227 -21.125 -1.5 1 97.12 152 LEU A C 1
ATOM 1209 O O . LEU A 1 152 ? -8.164 -20.172 -2.273 1 97.12 152 LEU A O 1
ATOM 1213 N N . LEU A 1 153 ? -9.242 -21.828 -1.313 1 97.75 153 LEU A N 1
ATOM 1214 C CA . LEU A 1 153 ? -10.562 -21.359 -1.72 1 97.75 153 LEU A CA 1
ATOM 1215 C C . LEU A 1 153 ? -11.344 -20.844 -0.519 1 97.75 153 LEU A C 1
ATOM 1217 O O . LEU A 1 153 ? -11.719 -21.609 0.365 1 97.75 153 LEU A O 1
ATOM 1221 N N . VAL A 1 154 ? -11.625 -19.547 -0.509 1 97.62 154 VAL A N 1
ATOM 1222 C CA . VAL A 1 154 ? -12.156 -18.891 0.682 1 97.62 154 VAL A CA 1
ATOM 1223 C C . VAL A 1 154 ? -13.492 -18.234 0.353 1 97.62 154 VAL A C 1
ATOM 1225 O O . VAL A 1 154 ? -13.594 -17.484 -0.626 1 97.62 154 VAL A O 1
ATOM 1228 N N . PRO A 1 155 ? -14.531 -18.516 1.173 1 97.38 155 PRO A N 1
ATOM 1229 C CA . PRO A 1 155 ? -15.766 -17.766 0.958 1 97.38 155 PRO A CA 1
ATOM 1230 C C . PRO A 1 155 ? -15.547 -16.266 0.953 1 97.38 155 PRO A C 1
ATOM 1232 O O . PRO A 1 155 ? -14.758 -15.742 1.748 1 97.38 155 PRO A O 1
ATOM 1235 N N . GLU A 1 156 ? -16.219 -15.578 0.016 1 95.25 156 GLU A N 1
ATOM 1236 C CA . GLU A 1 156 ? -16.078 -14.133 -0.168 1 95.25 156 GLU A CA 1
ATOM 1237 C C . GLU A 1 156 ? -16.188 -13.391 1.162 1 95.25 156 GLU A C 1
ATOM 1239 O O . GLU A 1 156 ? -15.352 -12.547 1.479 1 95.25 156 GLU A O 1
ATOM 1244 N N . ASP A 1 157 ? -17.188 -13.734 1.997 1 91.12 157 ASP A N 1
ATOM 1245 C CA . ASP A 1 157 ? -17.438 -13.039 3.258 1 91.12 157 ASP A CA 1
ATOM 1246 C C . ASP A 1 157 ? -16.281 -13.258 4.234 1 91.12 157 ASP A C 1
ATOM 1248 O O . ASP A 1 157 ? -15.906 -12.344 4.969 1 91.12 157 ASP A O 1
ATOM 1252 N N . GLU A 1 158 ? -15.742 -14.43 4.227 1 93.12 158 GLU A N 1
ATOM 1253 C CA . GLU A 1 158 ? -14.602 -14.727 5.09 1 93.12 158 GLU A CA 1
ATOM 1254 C C . GLU A 1 158 ? -13.344 -13.992 4.621 1 93.12 158 GLU A C 1
ATOM 1256 O O . GLU A 1 158 ? -12.602 -13.445 5.438 1 93.12 158 GLU A O 1
ATOM 1261 N N . ALA A 1 159 ? -13.156 -13.969 3.303 1 92.88 159 ALA A N 1
ATOM 1262 C CA . ALA A 1 159 ? -11.984 -13.312 2.736 1 92.88 159 ALA A CA 1
ATOM 1263 C C . ALA A 1 159 ? -11.961 -11.828 3.08 1 92.88 159 ALA A C 1
ATOM 1265 O O . ALA A 1 159 ? -10.922 -11.281 3.455 1 92.88 159 ALA A O 1
ATOM 1266 N N . ILE A 1 160 ? -13.117 -11.211 2.951 1 86.81 160 ILE A N 1
ATOM 1267 C CA . ILE A 1 160 ? -13.242 -9.781 3.211 1 86.81 160 ILE A CA 1
ATOM 1268 C C . ILE A 1 160 ? -12.906 -9.492 4.672 1 86.81 160 ILE A C 1
ATOM 1270 O O . ILE A 1 160 ? -12.297 -8.461 4.984 1 86.81 160 ILE A O 1
ATOM 1274 N N . ASN A 1 161 ? -13.164 -10.383 5.559 1 84 161 ASN A N 1
ATOM 1275 C CA . ASN A 1 161 ? -12.867 -10.227 6.98 1 84 161 ASN A CA 1
ATOM 1276 C C . ASN A 1 161 ? -11.414 -10.555 7.289 1 84 161 ASN A C 1
ATOM 1278 O O . ASN A 1 161 ? -10.812 -9.961 8.188 1 84 161 ASN A O 1
ATOM 1282 N N . LEU A 1 162 ? -10.914 -11.453 6.523 1 84.44 162 LEU A N 1
ATOM 1283 C CA . LEU A 1 162 ? -9.547 -11.914 6.73 1 84.44 162 LEU A CA 1
ATOM 1284 C C . LEU A 1 162 ? -8.539 -10.867 6.277 1 84.44 162 LEU A C 1
ATOM 1286 O O . LEU A 1 162 ? -7.637 -10.5 7.035 1 84.44 162 LEU A O 1
ATOM 1290 N N . VAL A 1 163 ? -8.789 -10.391 5.047 1 81.06 163 VAL A N 1
ATOM 1291 C CA . VAL A 1 163 ? -7.844 -9.438 4.469 1 81.06 163 VAL A CA 1
ATOM 1292 C C . VAL A 1 163 ? -8.023 -8.07 5.129 1 81.06 163 VAL A C 1
ATOM 1294 O O . VAL A 1 163 ? -9.117 -7.512 5.117 1 81.06 163 VAL A O 1
ATOM 1297 N N . GLY A 1 164 ? -7.094 -7.535 5.781 1 74.88 164 GLY A N 1
ATOM 1298 C CA . GLY A 1 164 ? -7.145 -6.266 6.492 1 74.88 164 GLY A CA 1
ATOM 1299 C C . GLY A 1 164 ? -7.332 -6.43 7.988 1 74.88 164 GLY A C 1
ATOM 1300 O O . GLY A 1 164 ? -7.207 -5.461 8.742 1 74.88 164 GLY A O 1
ATOM 1301 N N . GLY A 1 165 ? -7.676 -7.668 8.398 1 77.12 165 GLY A N 1
ATOM 1302 C CA . GLY A 1 165 ? -7.875 -7.914 9.812 1 77.12 165 GLY A CA 1
ATOM 1303 C C . GLY A 1 165 ? -6.652 -8.516 10.492 1 77.12 165 GLY A C 1
ATOM 1304 O O . GLY A 1 165 ? -6.605 -8.609 11.719 1 77.12 165 GLY A O 1
ATOM 1305 N N . GLU A 1 166 ? -5.715 -8.945 9.703 1 77.12 166 GLU A N 1
ATOM 1306 C CA . GLU A 1 166 ? -4.512 -9.594 10.219 1 77.12 166 GLU A CA 1
ATOM 1307 C C . GLU A 1 166 ? -3.508 -8.562 10.727 1 77.12 166 GLU A C 1
ATOM 1309 O O . GLU A 1 166 ? -3.521 -7.406 10.297 1 77.12 166 GLU A O 1
ATOM 1314 N N . GLU A 1 167 ? -2.721 -9.148 11.742 1 79.56 167 GLU A N 1
ATOM 1315 C CA . GLU A 1 167 ? -1.55 -8.344 12.086 1 79.56 167 GLU A CA 1
ATOM 1316 C C . GLU A 1 167 ? -0.589 -8.242 10.906 1 79.56 167 GLU A C 1
ATOM 1318 O O . GLU A 1 167 ? -0.203 -9.258 10.32 1 79.56 167 GLU A O 1
ATOM 1323 N N . MET A 1 168 ? -0.322 -7.145 10.375 1 88.38 168 MET A N 1
ATOM 1324 C CA . MET A 1 168 ? 0.558 -6.871 9.242 1 88.38 168 MET A CA 1
ATOM 1325 C C . MET A 1 168 ? -0.053 -7.387 7.941 1 88.38 168 MET A C 1
ATOM 1327 O O . MET A 1 168 ? 0.653 -7.93 7.09 1 88.38 168 MET A O 1
ATOM 1331 N N . GLY A 1 169 ? -1.385 -7.367 7.867 1 91.94 169 GLY A N 1
ATOM 1332 C CA . GLY A 1 169 ? -2.037 -7.668 6.605 1 91.94 169 GLY A CA 1
ATOM 1333 C C . GLY A 1 169 ? -1.502 -6.852 5.445 1 91.94 169 GLY A C 1
ATOM 1334 O O . GLY A 1 169 ? -0.87 -5.812 5.652 1 91.94 169 GLY A O 1
ATOM 1335 N N . HIS A 1 170 ? -1.673 -7.309 4.266 1 96.94 170 HIS A N 1
ATOM 1336 C CA . HIS A 1 170 ? -1.136 -6.75 3.029 1 96.94 170 HIS A CA 1
ATOM 1337 C C . HIS A 1 170 ? -1.938 -5.535 2.578 1 96.94 170 HIS A C 1
ATOM 1339 O O . HIS A 1 170 ? -3.076 -5.668 2.125 1 96.94 170 HIS A O 1
ATOM 1345 N N . ALA A 1 171 ? -1.33 -4.383 2.57 1 97.75 171 ALA A N 1
ATOM 1346 C CA . ALA A 1 171 ? -2.047 -3.139 2.291 1 97.75 171 ALA A CA 1
ATOM 1347 C C . ALA A 1 171 ? -2.551 -3.111 0.85 1 97.75 171 ALA A C 1
ATOM 1349 O O . ALA A 1 171 ? -3.652 -2.625 0.581 1 97.75 171 ALA A O 1
ATOM 1350 N N . LEU A 1 172 ? -1.782 -3.615 -0.096 1 97.94 172 LEU A N 1
ATOM 1351 C CA . LEU A 1 172 ? -2.182 -3.596 -1.499 1 97.94 172 LEU A CA 1
ATOM 1352 C C . LEU A 1 172 ? -3.396 -4.488 -1.731 1 97.94 172 LEU A C 1
ATOM 1354 O O . LEU A 1 172 ? -4.301 -4.125 -2.486 1 97.94 172 LEU A O 1
ATOM 1358 N N . MET A 1 173 ? -3.441 -5.621 -1.04 1 97 173 MET A N 1
ATOM 1359 C CA . MET A 1 173 ? -4.594 -6.512 -1.147 1 97 173 MET A CA 1
ATOM 1360 C C . MET A 1 173 ? -5.828 -5.879 -0.515 1 97 173 MET A C 1
ATOM 1362 O O . MET A 1 173 ? -6.941 -6.035 -1.024 1 97 173 MET A O 1
ATOM 1366 N N . THR A 1 174 ? -5.617 -5.207 0.566 1 96.31 174 THR A N 1
ATOM 1367 C CA . THR A 1 174 ? -6.711 -4.508 1.229 1 96.31 174 THR A CA 1
ATOM 1368 C C . THR A 1 174 ? -7.262 -3.398 0.337 1 96.31 174 THR A C 1
ATOM 1370 O O . THR A 1 174 ? -8.477 -3.229 0.229 1 96.31 174 THR A O 1
ATOM 1373 N N . ALA A 1 175 ? -6.375 -2.676 -0.332 1 96.44 175 ALA A N 1
ATOM 1374 C CA . ALA A 1 175 ? -6.797 -1.658 -1.29 1 96.44 175 ALA A CA 1
ATOM 1375 C C . ALA A 1 175 ? -7.582 -2.283 -2.439 1 96.44 175 ALA A C 1
ATOM 1377 O O . ALA A 1 175 ? -8.578 -1.718 -2.898 1 96.44 175 ALA A O 1
ATOM 1378 N N . ALA A 1 176 ? -7.137 -3.436 -2.938 1 96.5 176 ALA A N 1
ATOM 1379 C CA . ALA A 1 176 ? -7.852 -4.141 -4 1 96.5 176 ALA A CA 1
ATOM 1380 C C . ALA A 1 176 ? -9.266 -4.496 -3.566 1 96.5 176 ALA A C 1
ATOM 1382 O O . ALA A 1 176 ? -10.203 -4.441 -4.367 1 96.5 176 ALA A O 1
ATOM 1383 N N . LEU A 1 177 ? -9.406 -4.848 -2.305 1 95.5 177 LEU A N 1
ATOM 1384 C CA . LEU A 1 177 ? -10.734 -5.184 -1.797 1 95.5 177 LEU A CA 1
ATOM 1385 C C . LEU A 1 177 ? -11.648 -3.961 -1.807 1 95.5 177 LEU A C 1
ATOM 1387 O O . LEU A 1 177 ? -12.852 -4.082 -2.045 1 95.5 177 LEU A O 1
ATOM 1391 N N . PHE A 1 178 ? -11.086 -2.822 -1.49 1 94.69 178 PHE A N 1
ATOM 1392 C CA . PHE A 1 178 ? -11.883 -1.606 -1.593 1 94.69 178 PHE A CA 1
ATOM 1393 C C . PHE A 1 178 ? -12.367 -1.396 -3.023 1 94.69 178 PHE A C 1
ATOM 1395 O O . PHE A 1 178 ? -13.555 -1.138 -3.25 1 94.69 178 PHE A O 1
ATOM 1402 N N . LEU A 1 179 ? -11.453 -1.519 -3.957 1 94.81 179 LEU A N 1
ATOM 1403 C CA . LEU A 1 179 ? -11.805 -1.332 -5.359 1 94.81 179 LEU A CA 1
ATOM 1404 C C . LEU A 1 179 ? -12.812 -2.383 -5.816 1 94.81 179 LEU A C 1
ATOM 1406 O O . LEU A 1 179 ? -13.695 -2.09 -6.621 1 94.81 179 LEU A O 1
ATOM 1410 N N . TYR A 1 180 ? -12.625 -3.59 -5.336 1 95.19 180 TYR A N 1
ATOM 1411 C CA . TYR A 1 180 ? -13.586 -4.652 -5.621 1 95.19 180 TYR A CA 1
ATOM 1412 C C . TYR A 1 180 ? -14.969 -4.293 -5.098 1 95.19 180 TYR A C 1
ATOM 1414 O O . TYR A 1 180 ? -15.969 -4.52 -5.781 1 95.19 180 TYR A O 1
ATOM 1422 N N . SER A 1 181 ? -14.992 -3.779 -3.877 1 92.38 181 SER A N 1
ATOM 1423 C CA . SER A 1 181 ? -16.266 -3.359 -3.307 1 92.38 181 SER A CA 1
ATOM 1424 C C . SER A 1 181 ? -16.938 -2.299 -4.176 1 92.38 181 SER A C 1
ATOM 1426 O O . SER A 1 181 ? -18.156 -2.318 -4.359 1 92.38 181 SER A O 1
ATOM 1428 N N . ARG A 1 182 ? -16.172 -1.388 -4.699 1 90.75 182 ARG A N 1
ATOM 1429 C CA . ARG A 1 182 ? -16.703 -0.373 -5.602 1 90.75 182 ARG A CA 1
ATOM 1430 C C . ARG A 1 182 ? -17.266 -1.009 -6.875 1 90.75 182 ARG A C 1
ATOM 1432 O O . ARG A 1 182 ? -18.312 -0.612 -7.363 1 90.75 182 ARG A O 1
ATOM 1439 N N . TYR A 1 183 ? -16.469 -1.944 -7.371 1 91.69 183 TYR A N 1
ATOM 1440 C CA . TYR A 1 183 ? -16.875 -2.672 -8.57 1 91.69 183 TYR A CA 1
ATOM 1441 C C . TYR A 1 183 ? -18.234 -3.334 -8.383 1 91.69 183 TYR A C 1
ATOM 1443 O O . TYR A 1 183 ? -19.047 -3.373 -9.305 1 91.69 183 TYR A O 1
ATOM 1451 N N . LEU A 1 184 ? -18.516 -3.812 -7.129 1 91.81 184 LEU A N 1
ATOM 1452 C C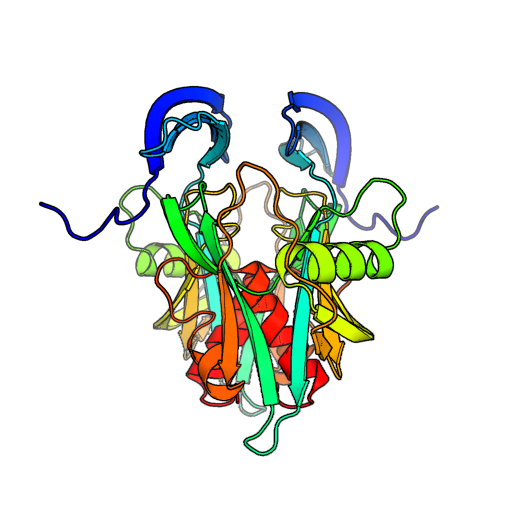A . LEU A 1 184 ? -19.766 -4.488 -6.836 1 91.81 184 LEU A CA 1
ATOM 1453 C C . LEU A 1 184 ? -20.859 -3.484 -6.477 1 91.81 184 LEU A C 1
ATOM 1455 O O . LEU A 1 184 ? -22.016 -3.855 -6.305 1 91.81 184 LEU A O 1
ATOM 1459 N N . GLY A 1 185 ? -20.516 -2.258 -6.309 1 86.88 185 GLY A N 1
ATOM 1460 C CA . GLY A 1 185 ? -21.484 -1.258 -5.871 1 86.88 185 GLY A CA 1
ATOM 1461 C C . GLY A 1 185 ? -21.812 -1.354 -4.391 1 86.88 185 GLY A C 1
ATOM 1462 O O . GLY A 1 185 ? -22.922 -1.015 -3.973 1 86.88 185 GLY A O 1
ATOM 1463 N N . ARG A 1 186 ? -20.859 -1.896 -3.566 1 80 186 ARG A N 1
ATOM 1464 C CA . ARG A 1 186 ? -21.094 -2.123 -2.143 1 80 186 ARG A CA 1
ATOM 1465 C C . ARG A 1 186 ? -20.266 -1.16 -1.295 1 80 186 ARG A C 1
ATOM 1467 O O . ARG A 1 186 ? -20.188 -1.316 -0.075 1 80 186 ARG A O 1
ATOM 1474 N N . CYS A 1 187 ? -19.344 -0.376 -1.88 1 68.88 187 CYS A N 1
ATOM 1475 C CA . CYS A 1 187 ? -18.516 0.513 -1.073 1 68.88 187 CYS A CA 1
ATOM 1476 C C . CYS A 1 187 ? -19.359 1.637 -0.469 1 68.88 187 CYS A C 1
ATOM 1478 O O . CYS A 1 187 ? -19.203 1.956 0.712 1 68.88 187 CYS A O 1
ATOM 1480 N N . LEU A 1 188 ? -20.047 2.443 -0.399 1 56.5 188 LEU A N 1
ATOM 1481 C CA . LEU A 1 188 ? -20.781 3.564 0.174 1 56.5 188 LEU A CA 1
ATOM 1482 C C . LEU A 1 188 ? -22.219 3.176 0.461 1 56.5 188 LEU A C 1
ATOM 1484 O O . LEU A 1 188 ? -22.812 2.361 -0.259 1 56.5 188 LEU A O 1
ATOM 1488 N N . MET B 1 1 ? 10.25 -22.156 23.562 1 24.58 1 MET B N 1
ATOM 1489 C CA . MET B 1 1 ? 10.531 -22.172 22.125 1 24.58 1 MET B CA 1
ATOM 1490 C C . MET B 1 1 ? 9.492 -21.359 21.359 1 24.58 1 MET B C 1
ATOM 1492 O O . MET B 1 1 ? 8.297 -21.625 21.453 1 24.58 1 MET B O 1
ATOM 1496 N N . ASP B 1 2 ? 9.633 -19.969 21.016 1 29.25 2 ASP B N 1
ATOM 1497 C CA . ASP B 1 2 ? 8.672 -18.922 20.703 1 29.25 2 ASP B CA 1
ATOM 1498 C C . ASP B 1 2 ? 7.766 -19.344 19.547 1 29.25 2 ASP B C 1
ATOM 1500 O O . ASP B 1 2 ? 8.25 -19.797 18.5 1 29.25 2 ASP B O 1
ATOM 1504 N N . LYS B 1 3 ? 6.535 -19.641 19.672 1 32.44 3 LYS B N 1
ATOM 1505 C CA . LYS B 1 3 ? 5.508 -20.172 18.781 1 32.44 3 LYS B CA 1
ATOM 1506 C C . LYS B 1 3 ? 5.496 -19.438 17.453 1 32.44 3 LYS B C 1
ATOM 1508 O O . LYS B 1 3 ? 4.551 -19.562 16.672 1 32.44 3 LYS B O 1
ATOM 1513 N N . ALA B 1 4 ? 6.02 -18.25 17.359 1 39.03 4 ALA B N 1
ATOM 1514 C CA . ALA B 1 4 ? 5.992 -17.25 16.297 1 39.03 4 ALA B CA 1
ATOM 1515 C C . ALA B 1 4 ? 6.383 -17.859 14.961 1 39.03 4 ALA B C 1
ATOM 1517 O O . ALA B 1 4 ? 5.926 -17.422 13.906 1 39.03 4 ALA B O 1
ATOM 1518 N N . SER B 1 5 ? 7.73 -18.406 14.688 1 45.16 5 SER B N 1
ATOM 1519 C CA . SER B 1 5 ? 8.406 -18.719 13.438 1 45.16 5 SER B CA 1
ATOM 1520 C C . SER B 1 5 ? 7.785 -19.953 12.773 1 45.16 5 SER B C 1
ATOM 1522 O O . SER B 1 5 ? 8.445 -20.984 12.625 1 45.16 5 SER B O 1
ATOM 1524 N N . ASN B 1 6 ? 6.715 -20.203 12.891 1 49.66 6 ASN B N 1
ATOM 1525 C CA . ASN B 1 6 ? 6.379 -21.422 12.164 1 49.66 6 ASN B CA 1
ATOM 1526 C C . ASN B 1 6 ? 6.871 -21.375 10.727 1 49.66 6 ASN B C 1
ATOM 1528 O O . ASN B 1 6 ? 6.312 -22.031 9.852 1 49.66 6 ASN B O 1
ATOM 1532 N N . SER B 1 7 ? 7.367 -20.172 10.266 1 61.03 7 SER B N 1
ATOM 1533 C CA . SER B 1 7 ? 7.934 -20.25 8.93 1 61.03 7 SER B CA 1
ATOM 1534 C C . SER B 1 7 ? 9.164 -21.156 8.898 1 61.03 7 SER B C 1
ATOM 1536 O O . SER B 1 7 ? 9.906 -21.234 9.875 1 61.03 7 SER B O 1
ATOM 1538 N N . ASN B 1 8 ? 9.164 -22.094 8.094 1 80.19 8 ASN B N 1
ATOM 1539 C CA . ASN B 1 8 ? 10.281 -23 7.859 1 80.19 8 ASN B CA 1
ATOM 1540 C C . ASN B 1 8 ? 11.508 -22.266 7.336 1 80.19 8 ASN B C 1
ATOM 1542 O O . ASN B 1 8 ? 12.414 -22.891 6.773 1 80.19 8 ASN B O 1
ATOM 1546 N N . TRP B 1 9 ? 11.5 -20.797 7.477 1 89.62 9 TRP B N 1
ATOM 1547 C CA . TRP B 1 9 ? 12.656 -20.047 6.988 1 89.62 9 TRP B CA 1
ATOM 1548 C C . TRP B 1 9 ? 13.539 -19.594 8.141 1 89.62 9 TRP B C 1
ATOM 1550 O O . TRP B 1 9 ? 13.023 -19.156 9.18 1 89.62 9 TRP B O 1
ATOM 1560 N N . TYR B 1 10 ? 14.844 -19.594 7.984 1 92.12 10 TYR B N 1
ATOM 1561 C CA . TYR B 1 10 ? 15.852 -19.141 8.938 1 92.12 10 TYR B CA 1
ATOM 1562 C C . TYR B 1 10 ? 16.797 -18.141 8.305 1 92.12 10 TYR B C 1
ATOM 1564 O O . TYR B 1 10 ? 17.219 -18.312 7.156 1 92.12 10 TYR B O 1
ATOM 1572 N N . GLU B 1 11 ? 17.141 -17.078 9.047 1 95.25 11 GLU B N 1
ATOM 1573 C CA . GLU B 1 11 ? 18.062 -16.062 8.516 1 95.25 11 GLU B CA 1
ATOM 1574 C C . GLU B 1 11 ? 19.5 -16.391 8.883 1 95.25 11 GLU B C 1
ATOM 1576 O O . GLU B 1 11 ? 19.828 -16.547 10.062 1 95.25 11 GLU B O 1
ATOM 1581 N N . LYS B 1 12 ? 20.328 -16.516 7.93 1 95.75 12 LYS B N 1
ATOM 1582 C CA . LYS B 1 12 ? 21.75 -16.797 8.109 1 95.75 12 LYS B CA 1
ATOM 1583 C C . LYS B 1 12 ? 22.531 -15.508 8.375 1 95.75 12 LYS B C 1
ATOM 1585 O O . LYS B 1 12 ? 23.406 -15.469 9.25 1 95.75 12 LYS B O 1
ATOM 1590 N N . SER B 1 13 ? 22.281 -14.492 7.566 1 96.94 13 SER B N 1
ATOM 1591 C CA . SER B 1 13 ? 22.969 -13.211 7.691 1 96.94 13 SER B CA 1
ATOM 1592 C C . SER B 1 13 ? 22.125 -12.07 7.121 1 96.94 13 SER B C 1
ATOM 1594 O O . SER B 1 13 ? 21.188 -12.312 6.359 1 96.94 13 SER B O 1
ATOM 1596 N N . ARG B 1 14 ? 22.422 -10.891 7.586 1 97.19 14 ARG B N 1
ATOM 1597 C CA . ARG B 1 14 ? 21.812 -9.656 7.09 1 97.19 14 ARG B CA 1
ATOM 1598 C C . ARG B 1 14 ? 22.844 -8.531 7.039 1 97.19 14 ARG B C 1
ATOM 1600 O O . ARG B 1 14 ? 23.594 -8.328 7.992 1 97.19 14 ARG B O 1
ATOM 1607 N N . LYS B 1 15 ? 22.875 -7.844 5.918 1 97.88 15 LYS B N 1
ATOM 1608 C CA . LYS B 1 15 ? 23.797 -6.727 5.766 1 97.88 15 LYS B CA 1
ATOM 1609 C C . LYS B 1 15 ? 23.094 -5.496 5.199 1 97.88 15 LYS B C 1
ATOM 1611 O O . LYS B 1 15 ? 22.266 -5.617 4.301 1 97.88 15 LYS B O 1
ATOM 1616 N N . ARG B 1 16 ? 23.391 -4.328 5.746 1 98.38 16 ARG B N 1
ATOM 1617 C CA . ARG B 1 16 ? 22.844 -3.084 5.215 1 98.38 16 ARG B CA 1
ATOM 1618 C C . ARG B 1 16 ? 23.531 -2.688 3.918 1 98.38 16 ARG B C 1
ATOM 1620 O O . ARG B 1 16 ? 24.766 -2.568 3.875 1 98.38 16 ARG B O 1
ATOM 1627 N N . LEU B 1 17 ? 22.781 -2.436 2.826 1 97.94 17 LEU B N 1
ATOM 1628 C CA . LEU B 1 17 ? 23.344 -2.1 1.52 1 97.94 17 LEU B CA 1
ATOM 1629 C C . LEU B 1 17 ? 23.266 -0.599 1.266 1 97.94 17 LEU B C 1
ATOM 1631 O O . LEU B 1 17 ? 24.062 -0.052 0.501 1 97.94 17 LEU B O 1
ATOM 1635 N N . PHE B 1 18 ? 22.266 0.027 1.877 1 97.69 18 PHE B N 1
ATOM 1636 C CA . PHE B 1 18 ? 21.984 1.437 1.63 1 97.69 18 PHE B CA 1
ATOM 1637 C C . PHE B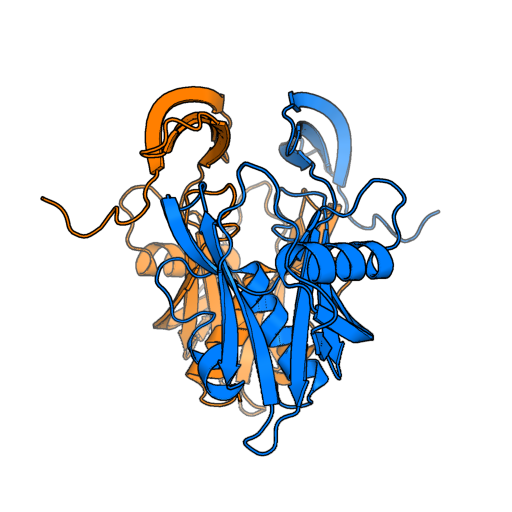 1 18 ? 21.172 2.037 2.777 1 97.69 18 PHE B C 1
ATOM 1639 O O . PHE B 1 18 ? 20.422 1.332 3.451 1 97.69 18 PHE B O 1
ATOM 1646 N N . GLU B 1 19 ? 21.438 3.365 3.045 1 97.56 19 GLU B N 1
ATOM 1647 C CA . GLU B 1 19 ? 20.641 4.078 4.043 1 97.56 19 GLU B CA 1
ATOM 1648 C C . GLU B 1 19 ? 20.422 5.535 3.639 1 97.56 19 GLU B C 1
ATOM 1650 O O . GLU B 1 19 ? 21.344 6.184 3.127 1 97.56 19 GLU B O 1
ATOM 1655 N N . CYS B 1 20 ? 19.281 6.004 3.768 1 96.5 20 CYS B N 1
ATOM 1656 C CA . CYS B 1 20 ? 18.938 7.418 3.645 1 96.5 20 CYS B CA 1
ATOM 1657 C C . CYS B 1 20 ? 17.984 7.852 4.762 1 96.5 20 CYS B C 1
ATOM 1659 O O . CYS B 1 20 ? 17.75 7.094 5.707 1 96.5 20 CYS B O 1
ATOM 1661 N N . SER B 1 21 ? 17.5 9.125 4.656 1 93.81 21 SER B N 1
ATOM 1662 C CA . SER B 1 21 ? 16.688 9.68 5.734 1 93.81 21 SER B CA 1
ATOM 1663 C C . SER B 1 21 ? 15.32 9 5.809 1 93.81 21 SER B C 1
ATOM 1665 O O . SER B 1 21 ? 14.672 9 6.859 1 93.81 21 SER B O 1
ATOM 1667 N N . MET B 1 22 ? 14.898 8.25 4.793 1 96.38 22 MET B N 1
ATOM 1668 C CA . MET B 1 22 ? 13.531 7.742 4.715 1 96.38 22 MET B CA 1
ATOM 1669 C C . MET B 1 22 ? 13.484 6.242 4.992 1 96.38 22 MET B C 1
ATOM 1671 O O . MET B 1 22 ? 12.484 5.727 5.484 1 96.38 22 MET B O 1
ATOM 1675 N N . PHE B 1 23 ? 14.609 5.543 4.582 1 98.19 23 PHE B N 1
ATOM 1676 C CA . PHE B 1 23 ? 14.609 4.09 4.715 1 98.19 23 PHE B CA 1
ATOM 1677 C C . PHE B 1 23 ? 16.031 3.535 4.562 1 98.19 23 PHE B C 1
ATOM 1679 O O . PHE B 1 23 ? 16.953 4.262 4.184 1 98.19 23 PHE B O 1
ATOM 1686 N N . SER B 1 24 ? 16.156 2.266 4.918 1 98.62 24 SER B N 1
ATOM 1687 C CA . SER B 1 24 ? 17.359 1.478 4.684 1 98.62 24 SER B CA 1
ATOM 1688 C C . SER B 1 24 ? 17.062 0.232 3.857 1 98.62 24 SER B C 1
ATOM 1690 O O . SER B 1 24 ? 15.945 -0.29 3.9 1 98.62 24 SER B O 1
ATOM 1692 N N . VAL B 1 25 ? 18.062 -0.179 3.123 1 98.69 25 VAL B N 1
ATOM 1693 C CA . VAL B 1 25 ? 17.953 -1.413 2.352 1 98.69 25 VAL B CA 1
ATOM 1694 C C . VAL B 1 25 ? 18.906 -2.459 2.91 1 98.69 25 VAL B C 1
ATOM 1696 O O . VAL B 1 25 ? 20.094 -2.174 3.121 1 98.69 25 VAL B O 1
ATOM 1699 N N . PHE B 1 26 ? 18.359 -3.635 3.146 1 98.62 26 PHE B N 1
ATOM 1700 C CA . PHE B 1 26 ? 19.156 -4.75 3.639 1 98.62 26 PHE B CA 1
ATOM 1701 C C . PHE B 1 26 ? 19.125 -5.914 2.654 1 98.62 26 PHE B C 1
ATOM 1703 O O . PHE B 1 26 ? 18.156 -6.09 1.92 1 98.62 26 PHE B O 1
ATOM 1710 N N . GLU B 1 27 ? 20.172 -6.648 2.623 1 98.19 27 GLU B N 1
ATOM 1711 C CA . GLU B 1 27 ? 20.234 -7.977 2.012 1 98.19 27 GLU B CA 1
ATOM 1712 C C . GLU B 1 27 ? 20.25 -9.07 3.074 1 98.19 27 GLU B C 1
ATOM 1714 O O . GLU B 1 27 ? 21.109 -9.062 3.963 1 98.19 27 GLU B O 1
ATOM 1719 N N . ALA B 1 28 ? 19.328 -9.922 2.973 1 97.44 28 ALA B N 1
ATOM 1720 C CA . ALA B 1 28 ? 19.234 -11.031 3.92 1 97.44 28 ALA B CA 1
ATOM 1721 C C . ALA B 1 28 ? 19.469 -12.367 3.223 1 97.44 28 ALA B C 1
ATOM 1723 O O . ALA B 1 28 ? 18.859 -12.641 2.176 1 97.44 28 ALA B O 1
ATOM 1724 N N . GLU B 1 29 ? 20.375 -13.141 3.756 1 97.12 29 GLU B N 1
ATOM 1725 C CA . GLU B 1 29 ? 20.5 -14.531 3.354 1 97.12 29 GLU B CA 1
ATOM 1726 C C . GLU B 1 29 ? 19.672 -15.453 4.246 1 97.12 29 GLU B C 1
ATOM 1728 O O . GLU B 1 29 ? 19.875 -15.492 5.465 1 97.12 29 GLU B O 1
ATOM 1733 N N . ARG B 1 30 ? 18.719 -16.172 3.578 1 95.06 30 ARG B N 1
ATOM 1734 C CA . ARG B 1 30 ? 17.828 -17.031 4.344 1 95.06 30 ARG B CA 1
ATOM 1735 C C . ARG B 1 30 ? 17.766 -18.422 3.734 1 95.06 30 ARG B C 1
ATOM 1737 O O . ARG B 1 30 ? 18.156 -18.625 2.584 1 95.06 30 ARG B O 1
ATOM 1744 N N . TYR B 1 31 ? 17.391 -19.375 4.598 1 93.12 31 TYR B N 1
ATOM 1745 C CA . TYR B 1 31 ? 17.266 -20.75 4.133 1 93.12 31 TYR B CA 1
ATOM 1746 C C . TYR B 1 31 ? 16.141 -21.484 4.859 1 93.12 31 TYR B C 1
ATOM 1748 O O . TYR B 1 31 ? 15.656 -21.016 5.887 1 93.12 31 TYR B O 1
ATOM 1756 N N . THR B 1 32 ? 15.688 -22.609 4.207 1 90.38 32 THR B N 1
ATOM 1757 C CA . THR B 1 32 ? 14.664 -23.438 4.816 1 90.38 32 THR B CA 1
ATOM 1758 C C . THR B 1 32 ? 15.289 -24.688 5.453 1 90.38 32 THR B C 1
ATOM 1760 O O . THR B 1 32 ? 16.5 -24.891 5.367 1 90.38 32 THR B O 1
ATOM 1763 N N . ASN B 1 33 ? 14.445 -25.422 6.16 1 84.88 33 ASN B N 1
ATOM 1764 C CA . ASN B 1 33 ? 14.914 -26.688 6.742 1 84.88 33 ASN B CA 1
ATOM 1765 C C . ASN B 1 33 ? 15.453 -27.625 5.68 1 84.88 33 ASN B C 1
ATOM 1767 O O . ASN B 1 33 ? 16.25 -28.516 5.98 1 84.88 33 ASN B O 1
ATOM 1771 N N . LYS B 1 34 ? 15.078 -27.391 4.434 1 82.69 34 LYS B N 1
ATOM 1772 C CA . LYS B 1 34 ? 15.57 -28.203 3.324 1 82.69 34 LYS B CA 1
ATOM 1773 C C . LYS B 1 34 ? 16.844 -27.609 2.725 1 82.69 34 LYS B C 1
ATOM 1775 O O . LYS B 1 34 ? 17.281 -28.016 1.653 1 82.69 34 LYS B O 1
ATOM 1780 N N . ASN B 1 35 ? 17.375 -26.688 3.414 1 79.94 35 ASN B N 1
ATOM 1781 C CA . ASN B 1 35 ? 18.594 -26 2.994 1 79.94 35 ASN B CA 1
ATOM 1782 C C . ASN B 1 35 ? 18.438 -25.422 1.594 1 79.94 35 ASN B C 1
ATOM 1784 O O . ASN B 1 35 ? 19.281 -25.672 0.723 1 79.94 35 ASN B O 1
ATOM 1788 N N . ASN B 1 36 ? 17.469 -24.719 1.303 1 84.81 36 ASN B N 1
ATOM 1789 C CA . ASN B 1 36 ? 17.203 -23.953 0.093 1 84.81 36 ASN B CA 1
ATOM 1790 C C . ASN B 1 36 ? 17.531 -22.469 0.292 1 84.81 36 ASN B C 1
ATOM 1792 O O . ASN B 1 36 ? 16.625 -21.656 0.542 1 84.81 36 ASN B O 1
ATOM 1796 N N . PRO B 1 37 ? 18.875 -22.203 0.101 1 89.69 37 PRO B N 1
ATOM 1797 C CA . PRO B 1 37 ? 19.266 -20.828 0.387 1 89.69 37 PRO B CA 1
ATOM 1798 C C . PRO B 1 37 ? 18.719 -19.828 -0.628 1 89.69 37 PRO B C 1
ATOM 1800 O O . PRO B 1 37 ? 18.484 -20.188 -1.785 1 89.69 37 PRO B O 1
ATOM 1803 N N . GLY B 1 38 ? 18.438 -18.609 -0.116 1 93.31 38 GLY B N 1
ATOM 1804 C CA . GLY B 1 38 ? 18.016 -17.5 -0.965 1 93.31 38 GLY B CA 1
ATOM 1805 C C . GLY B 1 38 ? 18.469 -16.141 -0.442 1 93.31 38 GLY B C 1
ATOM 1806 O O . GLY B 1 38 ? 18.781 -16 0.743 1 93.31 38 GLY B O 1
ATOM 1807 N N . THR B 1 39 ? 18.672 -15.25 -1.421 1 96 39 THR B N 1
ATOM 1808 C CA . THR B 1 39 ? 18.969 -13.859 -1.097 1 96 39 THR B CA 1
ATOM 1809 C C . THR B 1 39 ? 17.719 -12.992 -1.249 1 96 39 THR B C 1
ATOM 1811 O O . THR B 1 39 ? 17.047 -13.039 -2.279 1 96 39 THR B O 1
ATOM 1814 N N . PHE B 1 40 ? 17.453 -12.266 -0.148 1 96.62 40 PHE B N 1
ATOM 1815 C CA . PHE B 1 40 ? 16.266 -11.422 -0.151 1 96.62 40 PHE B CA 1
ATOM 1816 C C . PHE B 1 40 ? 16.625 -9.984 0.213 1 96.62 40 PHE B C 1
ATOM 1818 O O . PHE B 1 40 ? 17.516 -9.75 1.026 1 96.62 40 PHE B O 1
ATOM 1825 N N . TYR B 1 41 ? 15.953 -9.055 -0.434 1 98.12 41 TYR B N 1
ATOM 1826 C CA . TYR B 1 41 ? 16.172 -7.633 -0.184 1 98.12 41 TYR B CA 1
ATOM 1827 C C . TYR B 1 41 ? 15.016 -7.035 0.604 1 98.12 41 TYR B C 1
ATOM 1829 O O . TYR B 1 41 ? 13.852 -7.234 0.256 1 98.12 41 TYR B O 1
ATOM 1837 N N . LEU B 1 42 ? 15.344 -6.391 1.677 1 98.44 42 LEU B N 1
ATOM 1838 C CA . LEU B 1 42 ? 14.367 -5.812 2.596 1 98.44 42 LEU B CA 1
ATOM 1839 C C . LEU B 1 42 ? 14.492 -4.293 2.633 1 98.44 42 LEU B C 1
ATOM 1841 O O . LEU B 1 42 ? 15.602 -3.754 2.611 1 98.44 42 LEU B O 1
ATOM 1845 N N . ILE B 1 43 ? 13.391 -3.65 2.646 1 98.69 43 ILE B N 1
ATOM 1846 C CA . ILE B 1 43 ? 13.328 -2.217 2.912 1 98.69 43 ILE B CA 1
ATOM 1847 C C . ILE B 1 43 ? 12.836 -1.978 4.336 1 98.69 43 ILE B C 1
ATOM 1849 O O . ILE B 1 43 ? 11.719 -2.365 4.684 1 98.69 43 ILE B O 1
ATOM 1853 N N . ASP B 1 44 ? 13.672 -1.383 5.113 1 98.44 44 ASP B N 1
ATOM 1854 C CA . ASP B 1 44 ? 13.336 -1.03 6.488 1 98.44 44 ASP B CA 1
ATOM 1855 C C . ASP B 1 44 ? 13.047 0.464 6.613 1 98.44 44 ASP B C 1
ATOM 1857 O O . ASP B 1 44 ? 13.883 1.297 6.258 1 98.44 44 ASP B O 1
ATOM 1861 N N . ALA B 1 45 ? 11.922 0.818 7.031 1 98.31 45 ALA B N 1
ATOM 1862 C CA . ALA B 1 45 ? 11.453 2.189 7.227 1 98.31 45 ALA B CA 1
ATOM 1863 C C . ALA B 1 45 ? 10.766 2.348 8.578 1 98.31 45 ALA B C 1
ATOM 1865 O O . ALA B 1 45 ? 10.344 1.36 9.188 1 98.31 45 ALA B O 1
ATOM 1866 N N . PRO B 1 46 ? 10.703 3.641 9.086 1 98.06 46 PRO B N 1
ATOM 1867 C CA . PRO B 1 46 ? 9.836 3.838 10.258 1 98.06 46 PRO B CA 1
ATOM 1868 C C . PRO B 1 46 ? 8.375 3.498 9.969 1 98.06 46 PRO B C 1
ATOM 1870 O O . PRO B 1 46 ? 7.957 3.471 8.805 1 98.06 46 PRO B O 1
ATOM 1873 N N . ASP B 1 47 ? 7.676 3.197 11.047 1 98.31 47 ASP B N 1
ATOM 1874 C CA . ASP B 1 47 ? 6.242 2.994 10.859 1 98.31 47 ASP B CA 1
ATOM 1875 C C . ASP B 1 47 ? 5.562 4.273 10.383 1 98.31 47 ASP B C 1
ATOM 1877 O O . ASP B 1 47 ? 5.98 5.379 10.734 1 98.31 47 ASP B O 1
ATOM 1881 N N . TRP B 1 48 ? 4.574 4.09 9.531 1 98.38 48 TRP B N 1
ATOM 1882 C CA . TRP B 1 48 ? 3.752 5.176 9.008 1 98.38 48 TRP B CA 1
ATOM 1883 C C . TRP B 1 48 ? 2.354 5.141 9.609 1 98.38 48 TRP B C 1
ATOM 1885 O O . TRP B 1 48 ? 1.874 4.082 10.023 1 98.38 48 TRP B O 1
ATOM 1895 N N . ALA B 1 49 ? 1.742 6.254 9.633 1 98.5 49 ALA B N 1
ATOM 1896 C CA . ALA B 1 49 ? 0.364 6.344 10.109 1 98.5 49 ALA B CA 1
ATOM 1897 C C . ALA B 1 49 ? -0.466 7.262 9.211 1 98.5 49 ALA B C 1
ATOM 1899 O O . ALA B 1 49 ? 0.06 8.211 8.633 1 98.5 49 ALA B O 1
ATOM 1900 N N . GLY B 1 50 ? -1.692 6.934 9.016 1 98.5 50 GLY B N 1
ATOM 1901 C CA . GLY B 1 50 ? -2.701 7.754 8.367 1 98.5 50 GLY B CA 1
ATOM 1902 C C . GLY B 1 50 ? -4.012 7.805 9.125 1 98.5 50 GLY B C 1
ATOM 1903 O O . GLY B 1 50 ? -4.34 6.879 9.875 1 98.5 50 GLY B O 1
ATOM 1904 N N . VAL B 1 51 ? -4.75 8.898 8.961 1 98.88 51 VAL B N 1
ATOM 1905 C CA . VAL B 1 51 ? -5.996 9.047 9.711 1 98.88 51 VAL B CA 1
ATOM 1906 C C . VAL B 1 51 ? -7.082 9.617 8.797 1 98.88 51 VAL B C 1
ATOM 1908 O O . VAL B 1 51 ? -6.812 10.492 7.969 1 98.88 51 VAL B O 1
ATOM 1911 N N . ILE B 1 52 ? -8.227 9.07 8.93 1 98.69 52 ILE B N 1
ATOM 1912 C CA . ILE B 1 52 ? -9.422 9.625 8.297 1 98.69 52 ILE B CA 1
ATOM 1913 C C . ILE B 1 52 ? -10.141 10.547 9.273 1 98.69 52 ILE B C 1
ATOM 1915 O O . ILE B 1 52 ? -10.883 10.086 10.148 1 98.69 52 ILE B O 1
ATOM 1919 N N . PRO B 1 53 ? -9.891 11.805 9.141 1 98.88 53 PRO B N 1
ATOM 1920 C CA . PRO B 1 53 ? -10.555 12.758 10.031 1 98.88 53 PRO B CA 1
ATOM 1921 C C . PRO B 1 53 ? -11.977 13.078 9.594 1 98.88 53 PRO B C 1
ATOM 1923 O O . PRO B 1 53 ? -12.203 13.484 8.453 1 98.88 53 PRO B O 1
ATOM 1926 N N . VAL B 1 54 ? -12.898 13.031 10.5 1 98.56 54 VAL B N 1
ATOM 1927 C CA . VAL B 1 54 ? -14.312 13.211 10.195 1 98.56 54 VAL B CA 1
ATOM 1928 C C . VAL B 1 54 ? -14.836 14.461 10.891 1 98.56 54 VAL B C 1
ATOM 1930 O O . VAL B 1 54 ? -14.656 14.625 12.102 1 98.56 54 VAL B O 1
ATOM 1933 N N . VAL B 1 55 ? -15.359 15.312 10.117 1 98.25 55 VAL B N 1
ATOM 1934 C CA . VAL B 1 55 ? -16.094 16.469 10.602 1 98.25 55 VAL B CA 1
ATOM 1935 C C . VAL B 1 55 ? -17.594 16.281 10.375 1 98.25 55 VAL B C 1
ATOM 1937 O O . VAL B 1 55 ? -18.016 15.992 9.258 1 98.25 55 VAL B O 1
ATOM 1940 N N . ASN B 1 56 ? -18.375 16.453 11.43 1 96.62 56 ASN B N 1
ATOM 1941 C CA . ASN B 1 56 ? -19.828 16.406 11.289 1 96.62 56 ASN B CA 1
ATOM 1942 C C . ASN B 1 56 ? -20.406 17.781 10.977 1 96.62 56 ASN B C 1
ATOM 1944 O O . ASN B 1 56 ? -20.172 18.75 11.711 1 96.62 56 ASN B O 1
ATOM 1948 N N . THR B 1 57 ? -21.109 17.875 9.859 1 96.5 57 THR B N 1
ATOM 1949 C CA . THR B 1 57 ? -21.75 19.125 9.453 1 96.5 57 THR B CA 1
ATOM 1950 C C . THR B 1 57 ? -23.25 18.922 9.289 1 96.5 57 THR B C 1
ATOM 1952 O O . THR B 1 57 ? -23.734 17.781 9.25 1 96.5 57 THR B O 1
ATOM 1955 N N . PRO B 1 58 ? -24.031 20.031 9.203 1 95.75 58 PRO B N 1
ATOM 1956 C CA . PRO B 1 58 ? -25.469 19.906 8.945 1 95.75 58 PRO B CA 1
ATOM 1957 C C . PRO B 1 58 ? -25.781 19.188 7.633 1 95.75 58 PRO B C 1
ATOM 1959 O O . PRO B 1 58 ? -26.828 18.547 7.5 1 95.75 58 PRO B O 1
ATOM 1962 N N . GLU B 1 59 ? -24.859 19.188 6.66 1 95.38 59 GLU B N 1
ATOM 1963 C CA . GLU B 1 59 ? -25.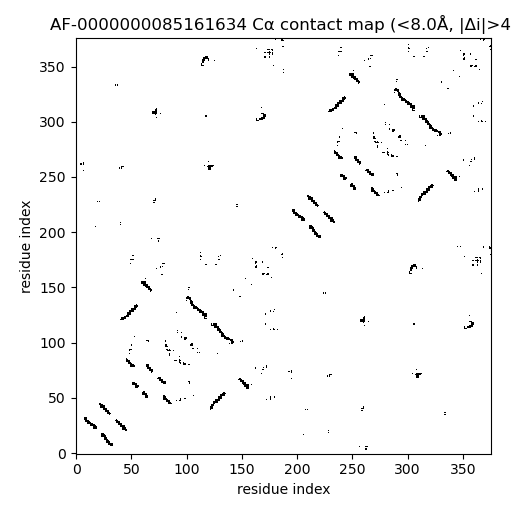047 18.578 5.348 1 95.38 59 GLU B CA 1
ATOM 1964 C C . GLU B 1 59 ? -24.562 17.125 5.344 1 95.38 59 GLU B C 1
ATOM 1966 O O . GLU B 1 59 ? -24.766 16.406 4.363 1 95.38 59 GLU B O 1
ATOM 1971 N N . GLY B 1 60 ? -23.969 16.688 6.449 1 95.5 60 GLY B N 1
ATOM 1972 C CA . GLY B 1 60 ? -23.438 15.336 6.527 1 95.5 60 GLY B CA 1
ATOM 1973 C C . GLY B 1 60 ? -21.984 15.281 6.945 1 95.5 60 GLY B C 1
ATOM 1974 O O . GLY B 1 60 ? -21.406 16.297 7.34 1 95.5 60 GLY B O 1
ATOM 1975 N N . ARG B 1 61 ? -21.375 14.078 6.867 1 96.06 61 ARG B N 1
ATOM 1976 C CA . ARG B 1 61 ? -19.984 13.859 7.238 1 96.06 61 ARG B CA 1
ATOM 1977 C C . ARG B 1 61 ? -19.031 14.367 6.148 1 96.06 61 ARG B C 1
ATOM 1979 O O . ARG B 1 61 ? -19.297 14.172 4.957 1 96.06 61 ARG B O 1
ATOM 1986 N N . LYS B 1 62 ? -18.062 15.07 6.559 1 98.12 62 LYS B N 1
ATOM 1987 C CA . LYS B 1 62 ? -16.969 15.469 5.664 1 98.12 62 LYS B CA 1
ATOM 1988 C C . LYS B 1 62 ? -15.625 14.984 6.188 1 98.12 62 LYS B C 1
ATOM 1990 O O . LYS B 1 62 ? -15.438 14.844 7.395 1 98.12 62 LYS B O 1
ATOM 1995 N N . PHE B 1 63 ? -14.758 14.695 5.289 1 98.62 63 PHE B N 1
ATOM 1996 C CA . PHE B 1 63 ? -13.391 14.336 5.645 1 98.62 63 PHE B CA 1
ATOM 1997 C C . PHE B 1 63 ? -12.469 15.539 5.496 1 98.62 63 PHE B C 1
ATOM 1999 O O . PHE B 1 63 ? -12.57 16.297 4.531 1 98.62 63 PHE B O 1
ATOM 2006 N N . VAL B 1 64 ? -11.555 15.734 6.477 1 98.62 64 VAL B N 1
ATOM 2007 C CA . VAL B 1 64 ? -10.43 16.641 6.293 1 98.62 64 VAL B CA 1
ATOM 2008 C C . VAL B 1 64 ? -9.32 15.945 5.5 1 98.62 64 VAL B C 1
ATOM 2010 O O . VAL B 1 64 ? -8.68 15.023 6.004 1 98.62 64 VAL B O 1
ATOM 2013 N N . MET B 1 65 ? -9.125 16.375 4.285 1 98 65 MET B N 1
ATOM 2014 C CA . MET B 1 65 ? -8.102 15.789 3.418 1 98 65 MET B CA 1
ATOM 2015 C C . MET B 1 65 ? -7.035 16.828 3.064 1 98 65 MET B C 1
ATOM 2017 O O . MET B 1 65 ? -7.164 18 3.412 1 98 65 MET B O 1
ATOM 2021 N N . ILE B 1 66 ? -5.965 16.312 2.482 1 96.81 66 ILE B N 1
ATOM 2022 C CA . ILE B 1 66 ? -4.898 17.219 2.062 1 96.81 66 ILE B CA 1
ATOM 2023 C C . ILE B 1 66 ? -4.535 16.938 0.604 1 96.81 66 ILE B C 1
ATOM 2025 O O . ILE B 1 66 ? -4.723 15.82 0.111 1 96.81 66 ILE B O 1
ATOM 2029 N N . GLU B 1 67 ? -4.121 17.938 -0.086 1 94.56 67 GLU B N 1
ATOM 2030 C CA . GLU B 1 67 ? -3.504 17.828 -1.404 1 94.56 67 GLU B CA 1
ATOM 2031 C C . GLU B 1 67 ? -2.035 18.25 -1.36 1 94.56 67 GLU B C 1
ATOM 2033 O O . GLU B 1 67 ? -1.703 19.312 -0.839 1 94.56 67 GLU B O 1
ATOM 2038 N N . GLN B 1 68 ? -1.196 17.438 -1.795 1 92.75 68 GLN B N 1
ATOM 2039 C CA . GLN B 1 68 ? 0.226 17.766 -1.799 1 92.75 68 GLN B CA 1
ATOM 2040 C C . GLN B 1 68 ? 0.943 17.094 -2.965 1 92.75 68 GLN B C 1
ATOM 2042 O O . GLN B 1 68 ? 0.456 16.094 -3.506 1 92.75 68 GLN B O 1
ATOM 2047 N N . TYR B 1 69 ? 2.086 17.703 -3.342 1 92.75 69 TYR B N 1
ATOM 2048 C CA . TYR B 1 69 ? 2.93 17.109 -4.375 1 92.75 69 TYR B CA 1
ATOM 2049 C C . TYR B 1 69 ? 3.693 15.906 -3.828 1 92.75 69 TYR B C 1
ATOM 2051 O O . TYR B 1 69 ? 4.285 15.977 -2.748 1 92.75 69 TYR B O 1
ATOM 2059 N N . ARG B 1 70 ? 3.672 14.859 -4.562 1 94.62 70 ARG B N 1
ATOM 2060 C CA . ARG B 1 70 ? 4.363 13.633 -4.164 1 94.62 70 ARG B CA 1
ATOM 2061 C C . ARG B 1 70 ? 5.488 13.305 -5.141 1 94.62 70 ARG B C 1
ATOM 2063 O O . ARG B 1 70 ? 5.242 13.062 -6.324 1 94.62 70 ARG B O 1
ATOM 2070 N N . HIS B 1 71 ? 6.613 13.211 -4.613 1 95.5 71 HIS B N 1
ATOM 2071 C CA . HIS B 1 71 ? 7.801 13.117 -5.449 1 95.5 71 HIS B CA 1
ATOM 2072 C C . HIS B 1 71 ? 7.91 11.742 -6.102 1 95.5 71 HIS B C 1
ATOM 2074 O O . HIS B 1 71 ? 8.477 11.609 -7.188 1 95.5 71 HIS B O 1
ATOM 2080 N N . GLY B 1 72 ? 7.434 10.727 -5.461 1 96.62 72 GLY B N 1
ATOM 2081 C CA . GLY B 1 72 ? 7.445 9.406 -6.074 1 96.62 72 GLY B CA 1
ATOM 2082 C C . GLY B 1 72 ? 6.691 9.352 -7.387 1 96.62 72 GLY B C 1
ATOM 2083 O O . GLY B 1 72 ? 7.188 8.805 -8.375 1 96.62 72 GLY B O 1
ATOM 2084 N N . THR B 1 73 ? 5.527 9.969 -7.406 1 95.62 73 THR B N 1
ATOM 2085 C CA . THR B 1 73 ? 4.691 9.914 -8.602 1 95.62 73 THR B CA 1
ATOM 2086 C C . THR B 1 73 ? 4.914 11.148 -9.477 1 95.62 73 THR B C 1
ATOM 2088 O O . THR B 1 73 ? 4.523 11.164 -10.641 1 95.62 73 THR B O 1
ATOM 2091 N N . GLY B 1 74 ? 5.477 12.172 -8.914 1 92.88 74 GLY B N 1
ATOM 2092 C CA . GLY B 1 74 ? 5.652 13.422 -9.633 1 92.88 74 GLY B CA 1
ATOM 2093 C C . GLY B 1 74 ? 4.348 14.148 -9.891 1 92.88 74 GLY B C 1
ATOM 2094 O O . GLY B 1 74 ? 4.215 14.852 -10.898 1 92.88 74 GLY B O 1
ATOM 2095 N N . ARG B 1 75 ? 3.344 13.867 -9.031 1 91.56 75 ARG B N 1
ATOM 2096 C CA . ARG B 1 75 ? 2.023 14.461 -9.188 1 91.56 75 ARG B CA 1
ATOM 2097 C C . ARG B 1 75 ? 1.454 14.898 -7.844 1 91.56 75 ARG B C 1
ATOM 2099 O O . ARG B 1 75 ? 1.945 14.484 -6.789 1 91.56 75 ARG B O 1
ATOM 2106 N N . ARG B 1 76 ? 0.486 15.789 -7.996 1 92 76 ARG B N 1
ATOM 2107 C CA . ARG B 1 76 ? -0.274 16.094 -6.789 1 92 76 ARG B CA 1
ATOM 2108 C C . ARG B 1 76 ? -1.21 14.945 -6.43 1 92 76 ARG B C 1
ATOM 2110 O O . ARG B 1 76 ? -1.784 14.305 -7.312 1 92 76 ARG B O 1
ATOM 2117 N N . SER B 1 77 ? -1.305 14.727 -5.184 1 92.31 77 SER B N 1
ATOM 2118 C CA . SER B 1 77 ? -2.137 13.656 -4.645 1 92.31 77 SER B CA 1
ATOM 2119 C C . SER B 1 77 ? -3.098 14.188 -3.586 1 92.31 77 SER B C 1
ATOM 2121 O O . SER B 1 77 ? -2.721 15.016 -2.758 1 92.31 77 SER B O 1
ATOM 2123 N N . ILE B 1 78 ? -4.336 13.797 -3.674 1 94.06 78 ILE B N 1
ATOM 2124 C CA . ILE B 1 78 ? -5.285 14.031 -2.594 1 94.06 78 ILE B CA 1
ATOM 2125 C C . ILE B 1 78 ? -5.273 12.844 -1.63 1 94.06 78 ILE B C 1
ATOM 2127 O O . ILE B 1 78 ? -5.484 11.703 -2.041 1 94.06 78 ILE B O 1
ATOM 2131 N N . GLU B 1 79 ? -5.016 13.102 -0.35 1 95.69 79 GLU B N 1
ATOM 2132 C CA . GLU B 1 79 ? -4.746 12.055 0.628 1 95.69 79 GLU B CA 1
ATOM 2133 C C . GLU B 1 79 ? -5.375 12.383 1.979 1 95.69 79 GLU B C 1
ATOM 2135 O O . GLU B 1 79 ? -5.812 13.516 2.205 1 95.69 79 GLU B O 1
ATOM 2140 N N . PHE B 1 80 ? -5.477 11.352 2.805 1 98.06 80 PHE B N 1
ATOM 2141 C CA . PHE B 1 80 ? -5.676 11.602 4.23 1 98.06 80 PHE B CA 1
ATOM 2142 C C . PHE B 1 80 ? -4.379 12.047 4.891 1 98.06 80 PHE B C 1
ATOM 2144 O O . PHE B 1 80 ? -3.291 11.648 4.465 1 98.06 80 PHE B O 1
ATOM 2151 N N . PRO B 1 81 ? -4.52 12.906 5.926 1 98.12 81 PRO B N 1
ATOM 2152 C CA . PRO B 1 81 ? -3.301 13.297 6.637 1 98.12 81 PRO B CA 1
ATOM 2153 C C . PRO B 1 81 ? -2.594 12.109 7.289 1 98.12 81 PRO B C 1
ATOM 2155 O O . PRO B 1 81 ? -3.242 11.125 7.656 1 98.12 81 PRO B O 1
ATOM 2158 N N . GLY B 1 82 ? -1.365 12.148 7.418 1 97.62 82 GLY B N 1
ATOM 2159 C CA . GLY B 1 82 ? -0.539 11.109 8.008 1 97.62 82 GLY B CA 1
ATOM 2160 C C . GLY B 1 82 ? 0.938 11.453 8.016 1 97.62 82 GLY B C 1
ATOM 2161 O O . GLY B 1 82 ? 1.324 12.57 7.664 1 97.62 82 GLY B O 1
ATOM 2162 N N . GLY B 1 83 ? 1.779 10.492 8.453 1 97 83 GLY B N 1
ATOM 2163 C CA . GLY B 1 83 ? 3.217 10.695 8.508 1 97 83 GLY B CA 1
ATOM 2164 C C . GLY B 1 83 ? 3.951 9.57 9.211 1 97 83 GLY B C 1
ATOM 2165 O O . GLY B 1 83 ? 3.443 8.445 9.289 1 97 83 GLY B O 1
ATOM 2166 N N . ILE B 1 84 ? 5.148 9.914 9.586 1 97.5 84 ILE B N 1
ATOM 2167 C CA . ILE B 1 84 ? 6.047 8.938 10.195 1 97.5 84 ILE B CA 1
ATOM 2168 C C . ILE B 1 84 ? 5.816 8.898 11.703 1 97.5 84 ILE B C 1
ATOM 2170 O O . ILE B 1 84 ? 5.598 9.938 12.336 1 97.5 84 ILE B O 1
ATOM 2174 N N . ILE B 1 85 ? 5.84 7.695 12.227 1 98.19 85 ILE B N 1
ATOM 2175 C CA . ILE B 1 85 ? 5.859 7.508 13.672 1 98.19 85 ILE B CA 1
ATOM 2176 C C . ILE B 1 85 ? 7.305 7.504 14.172 1 98.19 85 ILE B C 1
ATOM 2178 O O . ILE B 1 85 ? 8.094 6.637 13.797 1 98.19 85 ILE B O 1
ATOM 2182 N N . ASP B 1 86 ? 7.66 8.43 15.031 1 96.81 86 ASP B N 1
ATOM 2183 C CA . ASP B 1 86 ? 9.016 8.492 15.57 1 96.81 86 ASP B CA 1
ATOM 2184 C C . ASP B 1 86 ? 9.32 7.281 16.438 1 96.81 86 ASP B C 1
ATOM 2186 O O . ASP B 1 86 ? 8.414 6.672 17.016 1 96.81 86 ASP B O 1
ATOM 2190 N N . ALA B 1 87 ? 10.578 6.98 16.547 1 95.5 87 ALA B N 1
ATOM 2191 C CA . ALA B 1 87 ? 10.992 5.844 17.375 1 95.5 87 ALA B CA 1
ATOM 2192 C C . ALA B 1 87 ?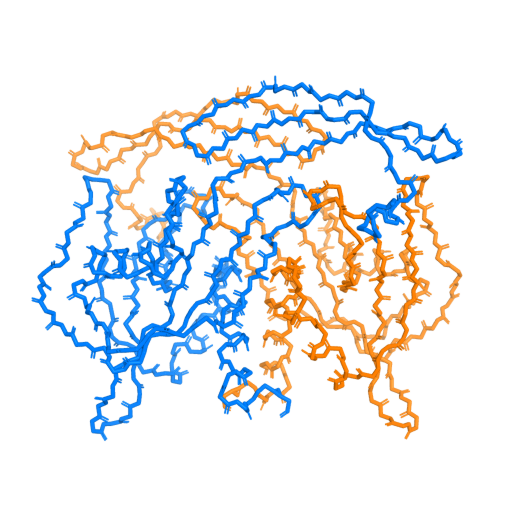 10.484 5.988 18.812 1 95.5 87 ALA B C 1
ATOM 2194 O O . ALA B 1 87 ? 10.719 7.008 19.453 1 95.5 87 ALA B O 1
ATOM 2195 N N . GLY B 1 88 ? 9.719 4.996 19.25 1 96.31 88 GLY B N 1
ATOM 2196 C CA . GLY B 1 88 ? 9.234 4.98 20.625 1 96.31 88 GLY B CA 1
ATOM 2197 C C . GLY B 1 88 ? 7.941 5.758 20.812 1 96.31 88 GLY B C 1
ATOM 2198 O O . GLY B 1 88 ? 7.371 5.773 21.906 1 96.31 88 GLY B O 1
ATOM 2199 N N . GLU B 1 89 ? 7.5 6.398 19.781 1 97.19 89 GLU B N 1
ATOM 2200 C CA . GLU B 1 89 ? 6.285 7.203 19.875 1 97.19 89 GLU B CA 1
ATOM 2201 C C . GLU B 1 89 ? 5.039 6.328 19.797 1 97.19 89 GLU B C 1
ATOM 2203 O O . GLU B 1 89 ? 4.977 5.395 19 1 97.19 89 GLU B O 1
ATOM 2208 N N . ASP B 1 90 ? 4.094 6.672 20.656 1 97.44 90 ASP B N 1
ATOM 2209 C CA . ASP B 1 90 ? 2.787 6.035 20.547 1 97.44 90 ASP B CA 1
ATOM 2210 C C . ASP B 1 90 ? 2.107 6.414 19.219 1 97.44 90 ASP B C 1
ATOM 2212 O O . ASP B 1 90 ? 2.045 7.59 18.875 1 97.44 90 ASP B O 1
ATOM 2216 N N . PRO B 1 91 ? 1.601 5.422 18.531 1 97.62 91 PRO B N 1
ATOM 2217 C CA . PRO B 1 91 ? 1.013 5.699 17.219 1 97.62 91 PRO B CA 1
ATOM 2218 C C . PRO B 1 91 ? -0.132 6.707 17.297 1 97.62 91 PRO B C 1
ATOM 2220 O O . PRO B 1 91 ? -0.284 7.535 16.391 1 97.62 91 PRO B O 1
ATOM 2223 N N . VAL B 1 92 ? -0.917 6.652 18.312 1 98 92 VAL B N 1
ATOM 2224 C CA . VAL B 1 92 ? -2.035 7.578 18.453 1 98 92 VAL B CA 1
ATOM 2225 C C . VAL B 1 92 ? -1.51 9 18.641 1 98 92 VAL B C 1
ATOM 2227 O O . VAL B 1 92 ? -2.049 9.953 18.078 1 98 92 VAL B O 1
ATOM 2230 N N . LEU B 1 93 ? -0.491 9.148 19.469 1 97.75 93 LEU B N 1
ATOM 2231 C CA . LEU B 1 93 ? 0.118 10.461 19.656 1 97.75 93 LEU B CA 1
ATOM 2232 C C . LEU B 1 93 ? 0.739 10.969 18.359 1 97.75 93 LEU B C 1
ATOM 2234 O O . LEU B 1 93 ? 0.619 12.156 18.031 1 97.75 93 LEU B O 1
ATOM 2238 N N . ALA B 1 94 ? 1.397 10.07 17.656 1 98.06 94 ALA B N 1
ATOM 2239 C CA . ALA B 1 94 ? 2.023 10.438 16.391 1 98.06 94 ALA B CA 1
ATOM 2240 C C . ALA B 1 94 ? 0.99 10.969 15.398 1 98.06 94 ALA B C 1
ATOM 2242 O O . ALA B 1 94 ? 1.188 12.023 14.797 1 98.06 94 ALA B O 1
ATOM 2243 N N . ILE B 1 95 ? -0.145 10.234 15.281 1 98.31 95 ILE B N 1
ATOM 2244 C CA . ILE B 1 95 ? -1.124 10.602 14.266 1 98.31 95 ILE B CA 1
ATOM 2245 C C . ILE B 1 95 ? -1.847 11.883 14.68 1 98.31 95 ILE B C 1
ATOM 2247 O O . ILE B 1 95 ? -2.193 12.711 13.836 1 98.31 95 ILE B O 1
ATOM 2251 N N . SER B 1 96 ? -2.047 12.047 15.984 1 98.19 96 SER B N 1
ATOM 2252 C CA . SER B 1 96 ? -2.621 13.297 16.484 1 98.19 96 SER B CA 1
ATOM 2253 C C . SER B 1 96 ? -1.732 14.484 16.156 1 98.19 96 SER B C 1
ATOM 2255 O O . SER B 1 96 ? -2.221 15.523 15.695 1 98.19 96 SER B O 1
ATOM 2257 N N . ARG B 1 97 ? -0.492 14.32 16.375 1 97.25 97 ARG B N 1
ATOM 2258 C CA . ARG B 1 97 ? 0.475 15.367 16.062 1 97.25 97 ARG B CA 1
ATOM 2259 C C . ARG B 1 97 ? 0.473 15.68 14.562 1 97.25 97 ARG B C 1
ATOM 2261 O O . ARG B 1 97 ? 0.407 16.844 14.172 1 97.25 97 ARG B O 1
ATOM 2268 N N . GLU B 1 98 ? 0.53 14.656 13.742 1 97.75 98 GLU B N 1
ATOM 2269 C CA . GLU B 1 98 ? 0.554 14.836 12.289 1 97.75 98 GLU B CA 1
ATOM 2270 C C . GLU B 1 98 ? -0.722 15.508 11.797 1 97.75 98 GLU B C 1
ATOM 2272 O O . GLU B 1 98 ? -0.672 16.375 10.922 1 97.75 98 GLU B O 1
ATOM 2277 N N . LEU B 1 99 ? -1.869 15.078 12.312 1 98.56 99 LEU B N 1
ATOM 2278 C CA . LEU B 1 99 ? -3.145 15.688 11.953 1 98.56 99 LEU B CA 1
ATOM 2279 C C . LEU B 1 99 ? -3.135 17.188 12.25 1 98.56 99 LEU B C 1
ATOM 2281 O O . LEU B 1 99 ? -3.475 17.984 11.383 1 98.56 99 LEU B O 1
ATOM 2285 N N . LEU B 1 100 ? -2.689 17.5 13.406 1 98.19 100 LEU B N 1
ATOM 2286 C CA . LEU B 1 100 ? -2.656 18.891 13.836 1 98.19 100 LEU B CA 1
ATOM 2287 C C . LEU B 1 100 ? -1.678 19.703 12.992 1 98.19 100 LEU B C 1
ATOM 2289 O O . LEU B 1 100 ? -2.016 20.781 12.508 1 98.19 100 LEU B O 1
ATOM 2293 N N . GLU B 1 101 ? -0.507 19.219 12.781 1 97.38 101 GLU B N 1
ATOM 2294 C CA . GLU B 1 101 ? 0.542 19.922 12.039 1 97.38 101 GLU B CA 1
ATOM 2295 C C . GLU B 1 101 ? 0.132 20.156 10.594 1 97.38 101 GLU B C 1
ATOM 2297 O O . GLU B 1 101 ? 0.312 21.25 10.062 1 97.38 101 GLU B O 1
ATOM 2302 N N . GLU B 1 102 ? -0.462 19.141 9.977 1 97.69 102 GLU B N 1
ATOM 2303 C CA . GLU B 1 102 ? -0.719 19.203 8.547 1 97.69 102 GLU B CA 1
ATOM 2304 C C . GLU B 1 102 ? -2.025 19.938 8.25 1 97.69 102 GLU B C 1
ATOM 2306 O O . GLU B 1 102 ? -2.182 20.547 7.184 1 97.69 102 GLU B O 1
ATOM 2311 N N . THR B 1 103 ? -3.01 19.906 9.164 1 98.5 103 THR B N 1
ATOM 2312 C CA . THR B 1 103 ? -4.344 20.344 8.789 1 98.5 103 THR B CA 1
ATOM 2313 C C . THR B 1 103 ? -4.859 21.406 9.758 1 98.5 103 THR B C 1
ATOM 2315 O O . THR B 1 103 ? -5.812 22.125 9.453 1 98.5 103 THR B O 1
ATOM 2318 N N . GLY B 1 104 ? -4.281 21.5 10.969 1 98.5 104 GLY B N 1
ATOM 2319 C CA . GLY B 1 104 ? -4.777 22.391 12.008 1 98.5 104 GLY B CA 1
ATOM 2320 C C . GLY B 1 104 ? -5.957 21.828 12.773 1 98.5 104 GLY B C 1
ATOM 2321 O O . GLY B 1 104 ? -6.457 22.453 13.711 1 98.5 104 GLY B O 1
ATOM 2322 N N . TYR B 1 105 ? -6.41 20.625 12.438 1 98.69 105 TYR B N 1
ATOM 2323 C CA . TYR B 1 105 ? -7.559 20 13.094 1 98.69 105 TYR B CA 1
ATOM 2324 C C . TYR B 1 105 ? -7.117 19.141 14.273 1 98.69 105 TYR B C 1
ATOM 2326 O O . TYR B 1 105 ? -6.051 18.531 14.234 1 98.69 105 TYR B O 1
ATOM 2334 N N . ALA B 1 106 ? -7.906 19.109 15.289 1 98.38 106 ALA B N 1
ATOM 2335 C CA . ALA B 1 106 ? -7.836 18.156 16.391 1 98.38 106 ALA B CA 1
ATOM 2336 C C . ALA B 1 106 ? -9.117 17.328 16.469 1 98.38 106 ALA B C 1
ATOM 2338 O O . ALA B 1 106 ? -10.133 17.672 15.859 1 98.38 106 ALA B O 1
ATOM 2339 N N . ALA B 1 107 ? -8.992 16.203 17.125 1 97.56 107 ALA B N 1
ATOM 2340 C CA . ALA B 1 107 ? -10.156 15.32 17.219 1 97.56 107 ALA B CA 1
ATOM 2341 C C . ALA B 1 107 ? -10.469 15 18.688 1 97.56 107 ALA B C 1
ATOM 2343 O O . ALA B 1 107 ? -9.578 15.016 19.531 1 97.56 107 ALA B O 1
ATOM 2344 N N . GLU B 1 108 ? -11.688 14.672 18.953 1 93.44 108 GLU B N 1
ATOM 2345 C CA . GLU B 1 108 ? -12.102 14.234 20.281 1 93.44 108 GLU B CA 1
ATOM 2346 C C . GLU B 1 108 ? -11.773 12.766 20.516 1 93.44 108 GLU B C 1
ATOM 2348 O O . GLU B 1 108 ? -11.531 12.352 21.656 1 93.44 108 GLU B O 1
ATOM 2353 N N . MET B 1 109 ? -11.844 12.062 19.438 1 97.44 109 MET B N 1
ATOM 2354 C CA . MET B 1 109 ? -11.617 10.617 19.516 1 97.44 109 MET B CA 1
ATOM 2355 C C . MET B 1 109 ? -10.805 10.133 18.312 1 97.44 109 MET B C 1
ATOM 2357 O O . MET B 1 109 ? -11.125 10.453 17.172 1 97.44 109 MET B O 1
ATOM 2361 N N . ILE B 1 110 ? -9.781 9.422 18.609 1 98.5 110 ILE B N 1
ATOM 2362 C CA . ILE B 1 110 ? -8.984 8.758 17.578 1 98.5 110 ILE B CA 1
ATOM 2363 C C . ILE B 1 110 ? -8.992 7.246 17.812 1 98.5 110 ILE B C 1
ATOM 2365 O O . ILE B 1 110 ? -8.602 6.777 18.891 1 98.5 110 ILE B O 1
ATOM 2369 N N . ILE B 1 111 ? -9.484 6.504 16.844 1 98.31 111 ILE B N 1
ATOM 2370 C CA . ILE B 1 111 ? -9.711 5.066 16.969 1 98.31 111 ILE B CA 1
ATOM 2371 C C . ILE B 1 111 ? -8.844 4.316 15.953 1 98.31 111 ILE B C 1
ATOM 2373 O O . ILE B 1 111 ? -8.836 4.652 14.766 1 98.31 111 ILE B O 1
ATOM 2377 N N . PRO B 1 112 ? -8.086 3.316 16.438 1 97.38 112 PRO B N 1
ATOM 2378 C CA . PRO B 1 112 ? -7.348 2.492 15.484 1 97.38 112 PRO B CA 1
ATOM 2379 C C . PRO B 1 112 ? -8.266 1.665 14.586 1 97.38 112 PRO B C 1
ATOM 2381 O O . PRO B 1 112 ? -9.219 1.053 15.078 1 97.38 112 PRO B O 1
ATOM 2384 N N . LEU B 1 113 ? -8.023 1.735 13.305 1 96.38 113 LEU B N 1
ATOM 2385 C CA . LEU B 1 113 ? -8.773 0.922 12.352 1 96.38 113 LEU B CA 1
ATOM 2386 C C . LEU B 1 113 ? -8.062 -0.398 12.086 1 96.38 113 LEU B C 1
ATOM 2388 O O . LEU B 1 113 ? -8.703 -1.402 11.766 1 96.38 113 LEU B O 1
ATOM 2392 N N . GLY B 1 114 ? -6.727 -0.401 12.133 1 95.94 114 GLY B N 1
ATOM 2393 C CA . GLY B 1 114 ? -5.902 -1.566 11.859 1 95.94 114 GLY B CA 1
ATOM 2394 C C . GLY B 1 114 ? -4.484 -1.213 11.445 1 95.94 114 GLY B C 1
ATOM 2395 O O . GLY B 1 114 ? -4.172 -0.041 11.227 1 95.94 114 GLY B O 1
ATOM 2396 N N . SER B 1 115 ? -3.609 -2.201 11.461 1 96.75 115 SER B N 1
ATOM 2397 C CA . SER B 1 115 ? -2.223 -2.096 11.023 1 96.75 115 SER B CA 1
ATOM 2398 C C . SER B 1 115 ? -1.933 -3.055 9.875 1 96.75 115 SER B C 1
ATOM 2400 O O . SER B 1 115 ? -2.27 -4.238 9.945 1 96.75 115 SER B O 1
ATOM 2402 N N . LEU B 1 116 ? -1.374 -2.506 8.828 1 97.5 116 LEU B N 1
ATOM 2403 C CA . LEU B 1 116 ? -1.075 -3.277 7.625 1 97.5 116 LEU B CA 1
ATOM 2404 C C . LEU B 1 116 ? 0.413 -3.219 7.297 1 97.5 116 LEU B C 1
ATOM 2406 O O . LEU B 1 116 ? 1.105 -2.283 7.703 1 97.5 116 LEU B O 1
ATOM 2410 N N . SER B 1 117 ? 0.892 -4.266 6.652 1 97.62 117 SER B N 1
ATOM 2411 C CA . SER B 1 117 ? 2.162 -4.133 5.949 1 97.62 117 SER B CA 1
ATOM 2412 C C . SER B 1 117 ? 1.986 -3.402 4.621 1 97.62 117 SER B C 1
ATOM 2414 O O . SER B 1 117 ? 1.146 -3.785 3.803 1 97.62 117 SER B O 1
ATOM 2416 N N . PRO B 1 118 ? 2.801 -2.326 4.387 1 98.19 118 PRO B N 1
ATOM 2417 C CA . PRO B 1 118 ? 2.697 -1.685 3.074 1 98.19 118 PRO B CA 1
ATOM 2418 C C . PRO B 1 118 ? 3.002 -2.643 1.925 1 98.19 118 PRO B C 1
ATOM 2420 O O . PRO B 1 118 ? 2.361 -2.572 0.872 1 98.19 118 PRO B O 1
ATOM 2423 N N . ASN B 1 119 ? 3.951 -3.494 2.094 1 98 119 ASN B N 1
ATOM 2424 C CA . ASN B 1 119 ? 4.352 -4.551 1.171 1 98 119 ASN B CA 1
ATOM 2425 C C . ASN B 1 119 ? 5.078 -5.68 1.895 1 98 119 ASN B C 1
ATOM 2427 O O . ASN B 1 119 ? 6.285 -5.602 2.125 1 98 119 ASN B O 1
ATOM 2431 N N . PRO B 1 120 ? 4.371 -6.742 2.188 1 96.75 120 PRO B N 1
ATOM 2432 C CA . PRO B 1 120 ? 4.965 -7.789 3.023 1 96.75 120 PRO B CA 1
ATOM 2433 C C . PRO B 1 120 ? 6.117 -8.516 2.33 1 96.75 120 PRO B C 1
ATOM 2435 O O . PRO B 1 120 ? 6.871 -9.242 2.979 1 96.75 120 PRO B O 1
ATOM 2438 N N . ALA B 1 121 ? 6.211 -8.375 1.028 1 96.44 121 ALA B N 1
ATOM 2439 C CA . ALA B 1 121 ? 7.281 -9.055 0.307 1 96.44 121 ALA B CA 1
ATOM 2440 C C . ALA B 1 121 ? 8.641 -8.422 0.614 1 96.44 121 ALA B C 1
ATOM 2442 O O . ALA B 1 121 ? 9.664 -9.102 0.604 1 96.44 121 ALA B O 1
ATOM 2443 N N . MET B 1 122 ? 8.609 -7.109 0.956 1 97.81 122 MET B N 1
ATOM 2444 C CA . MET B 1 122 ? 9.93 -6.48 0.972 1 97.81 122 MET B CA 1
ATOM 2445 C C . MET B 1 122 ? 10.031 -5.445 2.088 1 97.81 122 MET B C 1
ATOM 2447 O O . MET B 1 122 ? 11.125 -4.992 2.428 1 97.81 122 MET B O 1
ATOM 2451 N N . MET B 1 123 ? 8.961 -4.977 2.596 1 98.19 123 MET B N 1
ATOM 2452 C CA . MET B 1 123 ? 9.016 -3.939 3.619 1 98.19 123 MET B CA 1
ATOM 2453 C C . MET B 1 123 ? 8.82 -4.535 5.012 1 98.19 123 MET B C 1
ATOM 2455 O O . MET B 1 123 ? 8.016 -5.445 5.191 1 98.19 123 MET B O 1
ATOM 2459 N N . THR B 1 124 ? 9.508 -3.939 6 1 97.94 124 THR B N 1
ATOM 2460 C CA . THR B 1 124 ? 9.5 -4.508 7.344 1 97.94 124 THR B CA 1
ATOM 2461 C C . THR B 1 124 ? 8.617 -3.686 8.273 1 97.94 124 THR B C 1
ATOM 2463 O O . THR B 1 124 ? 8.391 -4.062 9.43 1 97.94 124 THR B O 1
ATOM 2466 N N . ASN B 1 125 ? 8.086 -2.582 7.824 1 97.75 125 ASN B N 1
ATOM 2467 C CA . ASN B 1 125 ? 7.387 -1.648 8.703 1 97.75 125 ASN B CA 1
ATOM 2468 C C . ASN B 1 125 ? 5.875 -1.822 8.617 1 97.75 125 ASN B C 1
ATOM 2470 O O . ASN B 1 125 ? 5.387 -2.654 7.848 1 97.75 125 ASN B O 1
ATOM 2474 N N . HIS B 1 126 ? 5.176 -1.058 9.453 1 97.56 126 HIS B N 1
ATOM 2475 C CA . HIS B 1 126 ? 3.717 -1.043 9.492 1 97.56 126 HIS B CA 1
ATOM 2476 C C . HIS B 1 126 ? 3.166 0.272 8.953 1 97.56 126 HIS B C 1
ATOM 2478 O O . HIS B 1 126 ? 3.83 1.309 9.031 1 97.56 126 HIS B O 1
ATOM 2484 N N . PHE B 1 127 ? 2.041 0.182 8.367 1 98.12 127 PHE B N 1
ATOM 2485 C CA . PHE B 1 127 ? 1.148 1.321 8.188 1 98.12 127 PHE B CA 1
ATOM 2486 C C . PHE B 1 127 ? -0.042 1.229 9.133 1 98.12 127 PHE B C 1
ATOM 2488 O O . PHE B 1 127 ? -0.871 0.325 9.016 1 98.12 127 PHE B O 1
ATOM 2495 N N . HIS B 1 128 ? -0.158 2.168 10.023 1 98.06 128 HIS B N 1
ATOM 2496 C CA . HIS B 1 128 ? -1.262 2.205 10.977 1 98.06 128 HIS B CA 1
ATOM 2497 C C . HIS B 1 128 ? -2.355 3.162 10.516 1 98.06 128 HIS B C 1
ATOM 2499 O O . HIS B 1 128 ? -2.102 4.355 10.328 1 98.06 128 HIS B O 1
ATOM 2505 N N . ALA B 1 129 ? -3.555 2.645 10.367 1 98.06 129 ALA B N 1
ATOM 2506 C CA . ALA B 1 129 ? -4.691 3.453 9.938 1 98.06 129 ALA B CA 1
ATOM 2507 C C . ALA B 1 129 ? -5.598 3.799 11.109 1 98.06 129 ALA B C 1
ATOM 2509 O O . ALA B 1 129 ? -5.855 2.955 11.977 1 98.06 129 ALA B O 1
ATOM 2510 N N . PHE B 1 130 ? -6.09 5.047 11.109 1 98.75 130 PHE B N 1
ATOM 2511 C CA . PHE B 1 130 ? -6.973 5.527 12.172 1 98.75 130 PHE B CA 1
ATOM 2512 C C . PHE B 1 130 ? -8.172 6.258 11.586 1 98.75 130 PHE B C 1
ATOM 2514 O O . PHE B 1 130 ? -8.148 6.684 10.43 1 98.75 130 PHE B O 1
ATOM 2521 N N . VAL B 1 131 ? -9.172 6.355 12.359 1 98.56 131 VAL B N 1
ATOM 2522 C CA . VAL B 1 131 ? -10.25 7.316 12.133 1 98.56 131 VAL B CA 1
ATOM 2523 C C . VAL B 1 131 ? -10.312 8.297 13.305 1 98.56 131 VAL B C 1
ATOM 2525 O O . VAL B 1 131 ? -10.141 7.91 14.461 1 98.56 131 VAL B O 1
ATOM 2528 N N . ALA B 1 132 ? -10.383 9.539 12.984 1 98.88 132 ALA B N 1
ATOM 2529 C CA . ALA B 1 132 ? -10.57 10.594 13.984 1 98.88 132 ALA B CA 1
ATOM 2530 C C . ALA B 1 132 ? -11.969 11.18 13.898 1 98.88 132 ALA B C 1
ATOM 2532 O O . ALA B 1 132 ? -12.312 11.844 12.914 1 98.88 132 ALA B O 1
ATOM 2533 N N . GLU B 1 133 ? -12.734 11.055 14.938 1 98.38 133 GLU B N 1
ATOM 2534 C CA . GLU B 1 133 ? -14.117 11.516 14.953 1 98.38 133 GLU B CA 1
ATOM 2535 C C . GLU B 1 133 ? -14.234 12.898 15.586 1 98.38 133 GLU B C 1
ATOM 2537 O O . GLU B 1 133 ? -13.461 13.242 16.469 1 98.38 133 GLU B O 1
ATOM 2542 N N . ASP B 1 134 ? -15.219 13.617 15.141 1 97.56 134 ASP B N 1
ATOM 2543 C CA . ASP B 1 134 ? -15.562 14.922 15.695 1 97.56 134 ASP B CA 1
ATOM 2544 C C . ASP B 1 134 ? -14.367 15.875 15.656 1 97.56 134 ASP B C 1
ATOM 2546 O O . ASP B 1 134 ? -14 16.453 16.672 1 97.56 134 ASP B O 1
ATOM 2550 N N . CYS B 1 135 ? -13.828 16 14.508 1 98.69 135 CYS B N 1
ATOM 2551 C CA . CYS B 1 135 ? -12.695 16.906 14.305 1 98.69 135 CYS B CA 1
ATOM 2552 C C . CYS B 1 135 ? -13.148 18.359 14.242 1 98.69 135 CYS B C 1
ATOM 2554 O O . CYS B 1 135 ? -14.258 18.641 13.789 1 98.69 135 CYS B O 1
ATOM 2556 N N . HIS B 1 136 ? -12.289 19.219 14.734 1 98.06 136 HIS B N 1
ATOM 2557 C CA . HIS B 1 136 ? -12.523 20.656 14.664 1 98.06 136 HIS B CA 1
ATOM 2558 C C . HIS B 1 136 ? -11.211 21.422 14.477 1 98.06 136 HIS B C 1
ATOM 2560 O O . HIS B 1 136 ? -10.164 21 14.969 1 98.06 136 HIS B O 1
ATOM 2566 N N . LEU B 1 137 ? -11.344 22.516 13.805 1 97.94 137 LEU B N 1
ATOM 2567 C CA . LEU B 1 137 ? -10.172 23.344 13.547 1 97.94 137 LEU B CA 1
ATOM 2568 C C . LEU B 1 137 ? -9.727 24.078 14.812 1 97.94 137 LEU B C 1
ATOM 2570 O O . LEU B 1 137 ? -10.539 24.719 15.484 1 97.94 137 LEU B O 1
ATOM 2574 N N . VAL B 1 138 ? -8.438 23.953 15.133 1 97.81 138 VAL B N 1
ATOM 2575 C CA . VAL B 1 138 ? -8.016 24.562 16.391 1 97.81 138 VAL B CA 1
ATOM 2576 C C . VAL B 1 138 ? -6.832 25.484 16.156 1 97.81 138 VAL B C 1
ATOM 2578 O O . VAL B 1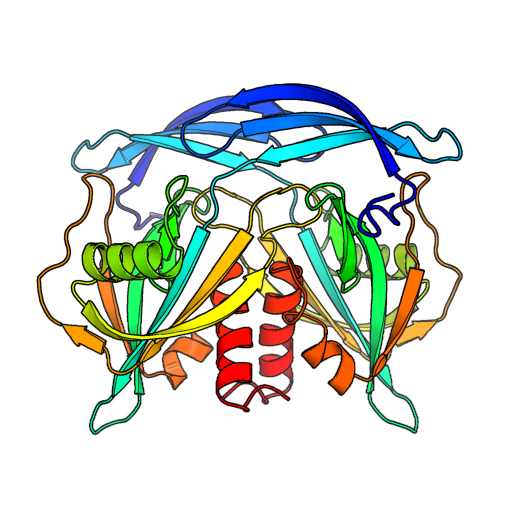 138 ? -6.484 26.297 17.016 1 97.81 138 VAL B O 1
ATOM 2581 N N . GLN B 1 139 ? -6.164 25.453 15.039 1 97.5 139 GLN B N 1
ATOM 2582 C CA . GLN B 1 139 ? -5.043 26.297 14.664 1 97.5 139 GLN B CA 1
ATOM 2583 C C . GLN B 1 139 ? -4.809 26.266 13.156 1 97.5 139 GLN B C 1
ATOM 2585 O O . GLN B 1 139 ? -5.508 25.562 12.43 1 97.5 139 GLN B O 1
ATOM 2590 N N . GLU B 1 140 ? -3.924 27.078 12.719 1 95.75 140 GLU B N 1
ATOM 2591 C CA . GLU B 1 140 ? -3.459 26.969 11.336 1 95.75 140 GLU B CA 1
ATOM 2592 C C . GLU B 1 140 ? -2.473 25.812 11.172 1 95.75 140 GLU B C 1
ATOM 2594 O O . GLU B 1 140 ? -1.783 25.438 12.125 1 95.75 140 GLU B O 1
ATOM 2599 N N . PRO B 1 141 ? -2.473 25.266 9.938 1 95.69 141 PRO B N 1
ATOM 2600 C CA . PRO B 1 141 ? -1.45 24.25 9.695 1 95.69 141 PRO B CA 1
ATOM 2601 C C . PRO B 1 141 ? -0.035 24.75 9.961 1 95.69 141 PRO B C 1
ATOM 2603 O O . PRO B 1 141 ? 0.244 25.938 9.789 1 95.69 141 PRO B O 1
ATOM 2606 N N . HIS B 1 142 ? 0.786 23.938 10.438 1 92.88 142 HIS B N 1
ATOM 2607 C CA . HIS B 1 142 ? 2.213 24.172 10.609 1 92.88 142 HIS B CA 1
ATOM 2608 C C . HIS B 1 142 ? 3.043 23.25 9.727 1 92.88 142 HIS B C 1
ATOM 2610 O O . HIS B 1 142 ? 3.357 22.125 10.109 1 92.88 142 HIS B O 1
ATOM 2616 N N . LEU B 1 143 ? 3.443 23.766 8.594 1 88.81 143 LEU B N 1
ATOM 2617 C CA . LEU B 1 143 ? 4.074 22.938 7.562 1 88.81 143 LEU B CA 1
ATOM 2618 C C . LEU B 1 143 ? 5.586 23.141 7.555 1 88.81 143 LEU B C 1
ATOM 2620 O O . LEU B 1 143 ? 6.07 24.234 7.875 1 88.81 143 LEU B O 1
ATOM 2624 N N . ASP B 1 144 ? 6.234 22.094 7.199 1 81.56 144 ASP B N 1
ATOM 2625 C CA . ASP B 1 144 ? 7.672 22.203 6.98 1 81.56 144 ASP B CA 1
ATOM 2626 C C . ASP B 1 144 ? 7.973 22.922 5.664 1 81.56 144 ASP B C 1
ATOM 2628 O O . ASP B 1 144 ? 7.082 23.094 4.828 1 81.56 144 ASP B O 1
ATOM 2632 N N . GLU B 1 145 ? 9.172 23.344 5.488 1 78.75 145 GLU B N 1
ATOM 2633 C CA . GLU B 1 145 ? 9.609 24.141 4.348 1 78.75 145 GLU B CA 1
ATOM 2634 C C . GLU B 1 145 ? 9.297 23.422 3.029 1 78.75 145 GLU B C 1
ATOM 2636 O O . GLU B 1 145 ? 9.062 24.078 2.01 1 78.75 145 GLU B O 1
ATOM 2641 N N . HIS B 1 146 ? 9.289 22.172 3.016 1 79.19 146 HIS B N 1
ATOM 2642 C CA . HIS B 1 146 ? 9.148 21.469 1.744 1 79.19 146 HIS B CA 1
ATOM 2643 C C . HIS B 1 146 ? 7.742 20.906 1.58 1 79.19 146 HIS B C 1
ATOM 2645 O O . HIS B 1 146 ? 7.426 20.312 0.546 1 79.19 146 HIS B O 1
ATOM 2651 N N . GLU B 1 147 ? 6.965 21.172 2.586 1 80.81 147 GLU B N 1
ATOM 2652 C CA . GLU B 1 147 ? 5.598 20.672 2.496 1 80.81 147 GLU B CA 1
ATOM 2653 C C . GLU B 1 147 ? 4.676 21.703 1.842 1 80.81 147 GLU B C 1
ATOM 2655 O O . GLU B 1 147 ? 4.613 22.859 2.279 1 80.81 147 GLU B O 1
ATOM 2660 N N . ASP B 1 148 ? 4.152 21.453 0.735 1 82.81 148 ASP B N 1
ATOM 2661 C CA . ASP B 1 148 ? 3.107 22.234 0.064 1 82.81 148 ASP B CA 1
ATOM 2662 C C . ASP B 1 148 ? 1.762 21.516 0.141 1 82.81 148 ASP B C 1
ATOM 2664 O O . ASP B 1 148 ? 1.379 20.797 -0.789 1 82.81 148 ASP B O 1
ATOM 2668 N N . ILE B 1 149 ? 1.147 21.734 1.26 1 92.31 149 ILE B N 1
ATOM 2669 C CA . ILE B 1 149 ? -0.079 21 1.561 1 92.31 149 ILE B CA 1
ATOM 2670 C C . ILE B 1 149 ? -1.27 21.953 1.529 1 92.31 149 ILE B C 1
ATOM 2672 O O . ILE B 1 149 ? -1.227 23.031 2.133 1 92.31 149 ILE B O 1
ATOM 2676 N N . GLN B 1 150 ? -2.236 21.672 0.772 1 95.31 150 GLN B N 1
ATOM 2677 C CA . GLN B 1 150 ? -3.539 22.328 0.81 1 95.31 150 GLN B CA 1
ATOM 2678 C C . GLN B 1 150 ? -4.566 21.469 1.541 1 95.31 150 GLN B C 1
ATOM 2680 O O . GLN B 1 150 ? -4.707 20.281 1.254 1 95.31 150 GLN B O 1
ATOM 2685 N N . VAL B 1 151 ? -5.281 22.094 2.496 1 97.94 151 VAL B N 1
ATOM 2686 C CA . VAL B 1 151 ? -6.285 21.359 3.26 1 97.94 151 VAL B CA 1
ATOM 2687 C C . VAL B 1 151 ? -7.637 21.453 2.555 1 97.94 151 VAL B C 1
ATOM 2689 O O . VAL B 1 151 ? -8.031 22.516 2.08 1 97.94 151 VAL B O 1
ATOM 2692 N N . LEU B 1 152 ? -8.32 20.344 2.439 1 97.06 152 LEU B N 1
ATOM 2693 C CA . LEU B 1 152 ? -9.625 20.234 1.799 1 97.06 152 LEU B CA 1
ATOM 2694 C C . LEU B 1 152 ? -10.648 19.625 2.75 1 97.06 152 LEU B C 1
ATOM 2696 O O . LEU B 1 152 ? -10.336 18.703 3.494 1 97.06 152 LEU B O 1
ATOM 2700 N N . LEU B 1 153 ? -11.766 20.188 2.744 1 97.69 153 LEU B N 1
ATOM 2701 C CA . LEU B 1 153 ? -12.93 19.547 3.355 1 97.69 153 LEU B CA 1
ATOM 2702 C C . LEU B 1 153 ? -13.82 18.922 2.295 1 97.69 153 LEU B C 1
ATOM 2704 O O . LEU B 1 153 ? -14.43 19.625 1.488 1 97.69 153 LEU B O 1
ATOM 2708 N N . VAL B 1 154 ? -13.93 17.594 2.322 1 97.62 154 VAL B N 1
ATOM 2709 C CA . VAL B 1 154 ? -14.555 16.859 1.229 1 97.62 154 VAL B CA 1
ATOM 2710 C C . VAL B 1 154 ? -15.719 16.031 1.764 1 97.62 154 VAL B C 1
ATOM 2712 O O . VAL B 1 154 ? -15.562 15.289 2.736 1 97.62 154 VAL B O 1
ATOM 2715 N N . PRO B 1 155 ? -16.906 16.172 1.126 1 97.38 155 PRO B N 1
ATOM 2716 C CA . PRO B 1 155 ? -17.984 15.266 1.532 1 97.38 155 PRO B CA 1
ATOM 2717 C C . PRO B 1 155 ? -17.578 13.797 1.482 1 97.38 155 PRO B C 1
ATOM 2719 O O . PRO B 1 155 ? -16.859 13.391 0.564 1 97.38 155 PRO B O 1
ATOM 2722 N N . GLU B 1 156 ? -17.984 13.039 2.502 1 95.31 156 GLU B N 1
ATOM 2723 C CA . GLU B 1 156 ? -17.625 11.633 2.641 1 95.31 156 GLU B CA 1
ATOM 2724 C C . GLU B 1 156 ? -17.844 10.875 1.337 1 95.31 156 GLU B C 1
ATOM 2726 O O . GLU B 1 156 ? -16.969 10.141 0.877 1 95.31 156 GLU B O 1
ATOM 2731 N N . ASP B 1 157 ? -19 11.078 0.671 1 91.12 157 ASP B N 1
ATOM 2732 C CA . ASP B 1 157 ? -19.359 10.352 -0.543 1 91.12 157 ASP B CA 1
ATOM 2733 C C . ASP B 1 157 ? -18.406 10.703 -1.69 1 91.12 157 ASP B C 1
ATOM 2735 O O . ASP B 1 157 ? -18.031 9.844 -2.484 1 91.12 157 ASP B O 1
ATOM 2739 N N . GLU B 1 158 ? -18.031 11.938 -1.753 1 93.12 158 GLU B N 1
ATOM 2740 C CA . GLU B 1 158 ? -17.094 12.375 -2.781 1 93.12 158 GLU B CA 1
ATOM 2741 C C . GLU B 1 158 ? -15.703 11.82 -2.531 1 93.12 158 GLU B C 1
ATOM 2743 O O . GLU B 1 158 ? -15.031 11.367 -3.465 1 93.12 158 GLU B O 1
ATOM 2748 N N . ALA B 1 159 ? -15.297 11.82 -1.255 1 92.75 159 ALA B N 1
ATOM 2749 C CA . ALA B 1 159 ? -13.969 11.336 -0.891 1 92.75 159 ALA B CA 1
ATOM 2750 C C . ALA B 1 159 ? -13.812 9.859 -1.261 1 92.75 159 ALA B C 1
ATOM 2752 O O . ALA B 1 159 ? -12.773 9.461 -1.803 1 92.75 159 ALA B O 1
ATOM 2753 N N . ILE B 1 160 ? -14.828 9.094 -0.967 1 86.38 160 ILE B N 1
ATOM 2754 C CA . ILE B 1 160 ? -14.805 7.664 -1.234 1 86.38 160 ILE B CA 1
ATOM 2755 C C . ILE B 1 160 ? -14.672 7.422 -2.736 1 86.38 160 ILE B C 1
ATOM 2757 O O . ILE B 1 160 ? -13.984 6.484 -3.16 1 86.38 160 ILE B O 1
ATOM 2761 N N . ASN B 1 161 ? -15.195 8.281 -3.549 1 83.94 161 ASN B N 1
ATOM 2762 C CA . ASN B 1 161 ? -15.117 8.164 -5 1 83.94 161 ASN B CA 1
ATOM 2763 C C . ASN B 1 161 ? -13.781 8.68 -5.531 1 83.94 161 ASN B C 1
ATOM 2765 O O . ASN B 1 161 ? -13.273 8.18 -6.543 1 83.94 161 ASN B O 1
ATOM 2769 N N . LEU B 1 162 ? -13.266 9.602 -4.824 1 84.25 162 LEU B N 1
ATOM 2770 C CA . LEU B 1 162 ? -12.023 10.242 -5.238 1 84.25 162 LEU B CA 1
ATOM 2771 C C . LEU B 1 162 ? -10.828 9.32 -4.98 1 84.25 162 LEU B C 1
ATOM 2773 O O . LEU B 1 162 ? -10 9.117 -5.863 1 84.25 162 LEU B O 1
ATOM 2777 N N . VAL B 1 163 ? -10.844 8.789 -3.75 1 81.38 163 VAL B N 1
ATOM 2778 C CA . VAL B 1 163 ? -9.703 7.977 -3.35 1 81.38 163 VAL B CA 1
ATOM 2779 C C . VAL B 1 163 ? -9.781 6.609 -4.027 1 81.38 163 VAL B C 1
ATOM 2781 O O . VAL B 1 163 ? -10.789 5.91 -3.912 1 81.38 163 VAL B O 1
ATOM 2784 N N . GLY B 1 164 ? -8.875 6.215 -4.812 1 74.75 164 GLY B N 1
ATOM 2785 C CA . GLY B 1 164 ? -8.844 4.961 -5.547 1 74.75 164 GLY B CA 1
ATOM 2786 C C . GLY B 1 164 ? -9.312 5.098 -6.98 1 74.75 164 GLY B C 1
ATOM 2787 O O . GLY B 1 164 ? -9.195 4.156 -7.77 1 74.75 164 GLY B O 1
ATOM 2788 N N . GLY B 1 165 ? -9.914 6.25 -7.297 1 76.81 165 GLY B N 1
ATOM 2789 C CA . GLY B 1 165 ? -10.398 6.465 -8.656 1 76.81 165 GLY B CA 1
ATOM 2790 C C . GLY B 1 165 ? -9.398 7.199 -9.531 1 76.81 165 GLY B C 1
ATOM 2791 O O . GLY B 1 165 ? -9.586 7.285 -10.75 1 76.81 165 GLY B O 1
ATOM 2792 N N . GLU B 1 166 ? -8.383 7.738 -8.93 1 76.94 166 GLU B N 1
ATOM 2793 C CA . GLU B 1 166 ? -7.387 8.523 -9.648 1 76.94 166 GLU B CA 1
ATOM 2794 C C . GLU B 1 166 ? -6.336 7.621 -10.289 1 76.94 166 GLU B C 1
ATOM 2796 O O . GLU B 1 166 ? -6.152 6.477 -9.875 1 76.94 166 GLU B O 1
ATOM 2801 N N . GLU B 1 167 ? -5.785 8.297 -11.391 1 79.75 167 GLU B N 1
ATOM 2802 C CA . GLU B 1 167 ? -4.574 7.656 -11.898 1 79.75 167 GLU B CA 1
ATOM 2803 C C . GLU B 1 167 ? -3.443 7.73 -10.875 1 79.75 167 GLU B C 1
ATOM 2805 O O . GLU B 1 167 ? -3.107 8.812 -10.391 1 79.75 167 GLU B O 1
ATOM 2810 N N . MET B 1 168 ? -2.975 6.715 -10.359 1 88.88 168 MET B N 1
ATOM 2811 C CA . MET B 1 168 ? -1.899 6.613 -9.375 1 88.88 168 MET B CA 1
ATOM 2812 C C . MET B 1 168 ? -2.379 7.059 -7.996 1 88.88 168 MET B C 1
ATOM 2814 O O . MET B 1 168 ? -1.649 7.73 -7.266 1 88.88 168 MET B O 1
ATOM 2818 N N . GLY B 1 169 ? -3.652 6.801 -7.715 1 91.88 169 GLY B N 1
ATOM 2819 C CA . GLY B 1 169 ? -4.129 7.027 -6.359 1 91.88 169 GLY B CA 1
ATOM 2820 C C . GLY B 1 169 ? -3.299 6.316 -5.309 1 91.88 169 GLY B C 1
ATOM 2821 O O . GLY B 1 169 ? -2.568 5.371 -5.617 1 91.88 169 GLY B O 1
ATOM 2822 N N . HIS B 1 170 ? -3.328 6.773 -4.105 1 96.81 170 HIS B N 1
ATOM 2823 C CA . HIS B 1 170 ? -2.523 6.312 -2.979 1 96.81 170 HIS B CA 1
ATOM 2824 C C . HIS B 1 170 ? -3.066 5.004 -2.414 1 96.81 170 HIS B C 1
ATOM 2826 O O . HIS B 1 170 ? -4.117 4.992 -1.768 1 96.81 170 HIS B O 1
ATOM 2832 N N . ALA B 1 171 ? -2.318 3.949 -2.514 1 97.69 171 ALA B N 1
ATOM 2833 C CA . ALA B 1 171 ? -2.803 2.623 -2.137 1 97.69 171 ALA B CA 1
ATOM 2834 C C . ALA B 1 171 ? -3.061 2.539 -0.636 1 97.69 171 ALA B C 1
ATOM 2836 O O . ALA B 1 171 ? -4.027 1.911 -0.201 1 97.69 171 ALA B O 1
ATOM 2837 N N . LEU B 1 172 ? -2.223 3.152 0.181 1 97.88 172 LEU B N 1
ATOM 2838 C CA . LEU B 1 172 ? -2.385 3.092 1.63 1 97.88 172 LEU B CA 1
ATOM 2839 C C . LEU B 1 172 ? -3.654 3.814 2.066 1 97.88 172 LEU B C 1
ATOM 2841 O O . LEU B 1 172 ? -4.371 3.342 2.949 1 97.88 172 LEU B O 1
ATOM 2845 N N . MET B 1 173 ? -3.965 4.922 1.4 1 96.81 173 MET B N 1
ATOM 2846 C CA . MET B 1 173 ? -5.195 5.652 1.699 1 96.81 173 MET B CA 1
ATOM 2847 C C . MET B 1 173 ? -6.418 4.852 1.269 1 96.81 173 MET B C 1
ATOM 2849 O O . MET B 1 173 ? -7.441 4.859 1.955 1 96.81 173 MET B O 1
ATOM 2853 N N . THR B 1 174 ? -6.289 4.207 0.153 1 96.19 174 THR B N 1
ATOM 2854 C CA . THR B 1 174 ? -7.371 3.354 -0.331 1 96.19 174 THR B CA 1
ATOM 2855 C C . THR B 1 174 ? -7.617 2.193 0.629 1 96.19 174 THR B C 1
ATOM 2857 O O . THR B 1 174 ? -8.766 1.864 0.934 1 96.19 174 THR B O 1
ATOM 2860 N N . ALA B 1 175 ? -6.547 1.603 1.141 1 96.38 175 ALA B N 1
ATOM 2861 C CA . ALA B 1 175 ? -6.668 0.548 2.145 1 96.38 175 ALA B CA 1
ATOM 2862 C C . ALA B 1 175 ? -7.332 1.073 3.414 1 96.38 175 ALA B C 1
ATOM 2864 O O . ALA B 1 175 ? -8.156 0.385 4.023 1 96.38 175 ALA B O 1
ATOM 2865 N N . ALA B 1 176 ? -6.965 2.279 3.844 1 96.44 176 ALA B N 1
ATOM 2866 C CA . ALA B 1 176 ? -7.582 2.893 5.016 1 96.44 176 ALA B CA 1
ATOM 2867 C C . ALA B 1 176 ? -9.086 3.053 4.824 1 96.44 176 ALA B C 1
ATOM 2869 O O . ALA B 1 176 ? -9.859 2.881 5.77 1 96.44 176 ALA B O 1
ATOM 2870 N N . LEU B 1 177 ? -9.484 3.375 3.604 1 95.5 177 LEU B N 1
ATOM 2871 C CA . LEU B 1 177 ? -10.906 3.523 3.324 1 95.5 177 LEU B CA 1
ATOM 2872 C C . LEU B 1 177 ? -11.633 2.189 3.461 1 95.5 177 LEU B C 1
ATOM 2874 O O . LEU B 1 177 ? -12.781 2.146 3.895 1 95.5 177 LEU B O 1
ATOM 2878 N N . PHE B 1 178 ? -10.984 1.13 3.051 1 94.56 178 PHE B N 1
ATOM 2879 C CA . PHE B 1 178 ? -11.578 -0.183 3.266 1 94.56 178 PHE B CA 1
ATOM 2880 C C . PHE B 1 178 ? -11.789 -0.444 4.754 1 94.56 178 PHE B C 1
ATOM 2882 O O . PHE B 1 178 ? -12.875 -0.858 5.168 1 94.56 178 PHE B O 1
ATOM 2889 N N . LEU B 1 179 ? -10.758 -0.189 5.527 1 94.81 179 LEU B N 1
ATOM 2890 C CA . LEU B 1 179 ? -10.844 -0.406 6.969 1 94.81 179 LEU B CA 1
ATOM 2891 C C . LEU B 1 179 ? -11.898 0.502 7.594 1 94.81 179 LEU B C 1
ATOM 2893 O O . LEU B 1 179 ? -12.594 0.1 8.531 1 94.81 179 LEU B O 1
ATOM 2897 N N . TYR B 1 180 ? -11.961 1.717 7.105 1 95.25 180 TYR B N 1
ATOM 2898 C CA . TYR B 1 180 ? -13 2.643 7.559 1 95.25 180 TYR B CA 1
ATOM 2899 C C . TYR B 1 180 ? -14.391 2.096 7.266 1 95.25 180 TYR B C 1
ATOM 2901 O O . TYR B 1 180 ? -15.289 2.186 8.102 1 95.25 180 TYR B O 1
ATOM 2909 N N . SER B 1 181 ? -14.547 1.571 6.055 1 92.38 181 SER B N 1
ATOM 2910 C CA . SER B 1 181 ? -15.828 0.977 5.699 1 92.38 181 SER B CA 1
ATOM 2911 C C . SER B 1 181 ? -16.203 -0.156 6.648 1 92.38 181 SER B C 1
ATOM 2913 O O . SER B 1 181 ? -17.359 -0.301 7.031 1 92.38 181 SER B O 1
ATOM 2915 N N . ARG B 1 182 ? -15.242 -0.943 7.043 1 90.81 182 ARG B N 1
ATOM 2916 C CA . ARG B 1 182 ? -15.477 -2.01 8.016 1 90.81 182 ARG B CA 1
ATOM 2917 C C . ARG B 1 182 ? -15.898 -1.438 9.359 1 90.81 182 ARG B C 1
ATOM 2919 O O . ARG B 1 182 ? -16.797 -1.968 10.016 1 90.81 182 ARG B O 1
ATOM 2926 N N . TYR B 1 183 ? -15.172 -0.402 9.734 1 91.81 183 TYR B N 1
ATOM 2927 C CA . TYR B 1 183 ? -15.469 0.279 10.984 1 91.81 183 TYR B CA 1
ATOM 2928 C C . TYR B 1 183 ? -16.922 0.748 11.031 1 91.81 183 TYR B C 1
ATOM 2930 O O . TYR B 1 183 ? -17.562 0.687 12.078 1 91.81 183 TYR B O 1
ATOM 2938 N N . LEU B 1 184 ? -17.453 1.17 9.844 1 91.88 184 LEU B N 1
ATOM 2939 C CA . LEU B 1 184 ? -18.828 1.665 9.766 1 91.88 184 LEU B CA 1
ATOM 2940 C C . LEU B 1 184 ? -19.812 0.516 9.578 1 91.88 184 LEU B C 1
ATOM 2942 O O . LEU B 1 184 ? -21.031 0.725 9.602 1 91.88 184 LEU B O 1
ATOM 2946 N N . GLY B 1 185 ? -19.344 -0.658 9.352 1 86.94 185 GLY B N 1
ATOM 2947 C CA . GLY B 1 185 ? -20.219 -1.784 9.062 1 86.94 185 GLY B CA 1
ATOM 2948 C C . GLY B 1 185 ? -20.797 -1.749 7.656 1 86.94 185 GLY B C 1
ATOM 2949 O O . GLY B 1 185 ? -21.891 -2.242 7.422 1 86.94 185 GLY B O 1
ATOM 2950 N N . ARG B 1 186 ? -20.094 -1.08 6.707 1 80.06 186 ARG B N 1
ATOM 2951 C CA . ARG B 1 186 ? -20.578 -0.902 5.344 1 80.06 186 ARG B CA 1
ATOM 2952 C C . ARG B 1 186 ? -19.766 -1.745 4.359 1 80.06 186 ARG B C 1
ATOM 2954 O O . ARG B 1 186 ? -19.906 -1.588 3.145 1 80.06 186 ARG B O 1
ATOM 2961 N N . CYS B 1 187 ? -18.703 -2.371 4.848 1 68.81 187 CYS B N 1
ATOM 2962 C CA . CYS B 1 187 ? -17.906 -3.154 3.904 1 68.81 187 CYS B CA 1
ATOM 2963 C C . CYS B 1 187 ? -18.703 -4.344 3.381 1 68.81 187 CYS B C 1
ATOM 2965 O O . CYS B 1 187 ? -19.656 -4.801 4.031 1 68.81 187 CYS B O 1
ATOM 2967 N N . LEU B 1 188 ? -19.031 -5.293 3.074 1 56.44 188 LEU B N 1
ATOM 2968 C CA . LEU B 1 188 ? -19.734 -6.445 2.525 1 56.44 188 LEU B CA 1
ATOM 2969 C C . LEU B 1 188 ? -21.219 -6.41 2.9 1 56.44 188 LEU B C 1
ATOM 2971 O O . LEU B 1 188 ? -21.578 -5.926 3.977 1 56.44 188 LEU B O 1
#

Organism: Gracilinema caldarium (strain ATCC 51460 / DSM 7334 / H1) (NCBI:txid744872)

Solvent-accessible surface area (backbone atoms only — not comparable to full-atom values): 19649 Å² total; per-residue (Å²): 131,82,85,78,64,77,57,64,64,44,77,78,46,73,45,79,79,46,78,59,97,72,37,32,34,31,42,32,36,32,27,33,88,82,66,57,72,45,83,43,62,34,38,43,40,68,34,32,32,37,33,49,33,29,30,80,48,98,91,40,56,24,30,53,31,31,36,30,73,20,70,17,62,67,40,75,42,75,41,55,42,45,45,71,36,56,90,92,51,54,64,67,60,36,44,51,49,32,33,28,30,66,58,7,32,46,56,80,40,77,44,82,56,43,41,20,10,69,38,34,64,29,28,56,33,43,35,36,28,31,38,22,41,62,36,46,79,76,53,71,54,58,68,56,95,84,56,61,69,45,74,41,81,35,48,46,74,56,44,62,55,49,51,51,64,35,90,54,18,46,23,57,56,23,20,40,49,33,39,49,29,48,74,72,68,44,52,122,132,81,84,78,63,77,55,64,64,46,79,78,47,73,45,80,77,46,77,59,98,72,39,32,34,31,42,32,36,32,27,33,89,83,66,56,72,45,82,44,63,33,39,44,41,67,33,33,31,37,34,49,32,30,29,79,48,98,91,42,55,24,30,52,31,31,34,29,73,21,70,18,62,68,39,76,42,77,42,54,41,46,47,71,35,56,91,92,50,54,64,68,60,36,44,51,50,33,34,26,30,66,56,7,33,46,57,80,40,78,43,82,57,41,42,20,9,70,38,32,64,28,30,56,34,42,36,36,28,31,37,22,40,64,36,44,80,76,52,71,54,58,68,56,94,84,56,61,69,44,72,40,81,34,48,46,73,57,44,62,56,50,51,50,64,34,90,54,18,46,25,58,55,24,20,40,50,34,38,49,29,49,75,70,68,42,42,129

Foldseek 3Di:
DPPPCPPQKDWPDKDWPDDDPFWTKMWTWMAGPVGPIDIAIAIEGAEKEFEFEWAQDPVGIKTKWKWWQDPVVRDIAIFTFMGGADVPHDRVVRRQVRCCQQRQKHAPDKAWLDWDDPDPRHYDYIYTYIYGYNIDHHDHHHDDPRTDMDIDIGHPVVVLCRAPVDDVHDVSRPVNVLSVCVVVVNND/DPPPCPPQKDWPDKDWDDDDPFWTKMWTWMAGPVGPIDIAIAIEGAEKEFEFEWAQDPVGIWTKWKWWQDPVVRDIAIFTFMGGADVPHDRVVRRQVRCCQQRQKHAPDKAWLDWDDPDPRHYDYIYTYIYGYHIDHHDHHHDDPRTDMDIDIGHPVVVLCRAPVDDVHDVSRPVSVLSVCVVVVNND

Secondary structure (DSSP, 8-state):
--TT--SSEEEEEEEEEEE-SS-EEEEEEEEETT---EEEEEEE---EEEEEEEEEETTEEEEEEEEEEETTTTEEEEE--EEEPPTT--HHHHHHHHHHHHHSEE-SEEEEEEEEES-TTTB---EEEEEEES-EE-S-----TT--EEEEEEEHHHHHHHTTTSTTEEHHHHHHHHHHHHHHT---/--TT--SSEEEEEEEEEEE-SS-EEEEEEEEETT---EEEEEEE---EEEEEEEEEETTEEEEEEEEEEETTTTEEEEE--EEEPPTT--HHHHHHHHHHHHHSEE-SEEEEEEEEES-TTTB---EEEEEEES-EE-S-----TT--EEEEEEEHHHHHHHTTTSTTEEHHHHHHHHHHHHHHT---